Protein AF-A0A1E3QK43-F1 (afdb_monomer)

Nearest PDB structures (foldseek):
  8jip-assembly1_A  TM=1.809E-01  e=9.614E+00  Homo sapiens

Sequence (197 aa):
MDASCCLEDPQFKLDLIDSLLDDLFLKHEPHKRGMPVLNQDNATVLAMLFPLTFIKCIRLLELRAIHLSLPEQGPAEAMERLKFATVLVKEDGLKIPKKRKKMQAASDSFVHLPSWYCSCATYLLQFLESTQIPQEGTNGGYGTACAQTMCFVDPVPCCEHLLAVYLVLKHRGLFDNSVRVEFLDTDAWIRLNSDVF

Mean predicted aligned error: 11.31 Å

Solvent-accessible surface area (backbone atoms only — not comparable to full-atom values): 11887 Å² total; per-residue (Å²): 133,78,78,74,71,67,76,73,43,66,65,56,55,50,55,50,52,50,51,38,61,69,56,25,51,58,90,84,66,85,75,79,86,59,71,70,56,65,29,64,68,41,49,50,52,45,37,68,77,34,47,70,35,41,56,50,15,54,50,40,56,67,55,41,21,43,34,40,42,38,65,64,78,63,66,93,47,71,74,63,41,56,67,70,31,50,29,42,37,39,66,81,64,65,82,68,61,79,90,54,61,90,78,55,76,78,74,65,28,45,30,32,66,68,75,66,41,48,70,38,69,66,23,49,51,42,44,53,59,55,70,69,54,82,84,79,88,68,97,62,86,76,92,68,69,52,100,85,57,94,80,77,63,90,81,59,56,70,31,30,64,58,53,38,54,49,50,42,65,76,43,37,90,67,34,67,91,43,46,50,76,44,73,27,53,73,67,57,44,50,52,63,52,58,77,73,109

Secondary structure (DSSP, 8-state):
--GGGTTS-HHHHHHHHHHHHHTSB-TTS--SSSPPPB-HHHHHHHHHHSHHHHHHHHHHHHTT-EEEEEESSS-SSHHHHHTT-EEEE--TT----GGGTTS----PEEEEGGGTEE-SHHHHHHHHHHHTS---S--S-TT---TT-----SSPP--HHHHHHHHHHHTHHHHTTTSEEEEE-HHHHHHHHHTT-

Organism: NCBI:txid984486

Foldseek 3Di:
DDPVVVVPPLVVVVVVLVVLLLQQFDPPDDDPPFQGDGPPVSLVVVCVVQPPQSVLLSVLLRLLQKEWEFAPDDDPDPLVRLLVIWIWRHPPSPPDPPVCVVPDPPPTWTANQLQRDIPDPQLVVVVVVVVPPPPPDDPDDPRDRPPPDPRDDPPHRHHSNSVNVVSCSSVVVSCVPSYHYHHDYPVRVVVVVVVVD

Structure (mmCIF, N/CA/C/O backbone):
data_AF-A0A1E3QK43-F1
#
_entry.id   AF-A0A1E3QK43-F1
#
loop_
_atom_site.group_PDB
_atom_site.id
_atom_site.type_symbol
_atom_site.label_atom_id
_atom_site.label_alt_id
_atom_site.label_comp_id
_atom_site.label_asym_id
_atom_site.label_entity_id
_atom_site.label_seq_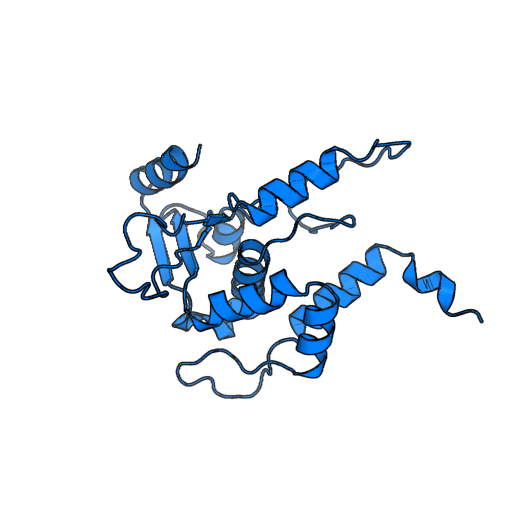id
_atom_site.pdbx_PDB_ins_code
_atom_site.Cartn_x
_atom_site.Cartn_y
_atom_site.Cartn_z
_atom_site.occupancy
_atom_site.B_iso_or_equiv
_atom_site.auth_seq_id
_atom_site.auth_comp_id
_atom_site.auth_asym_id
_atom_site.auth_atom_id
_atom_site.pdbx_PDB_model_num
ATOM 1 N N . MET A 1 1 ? 5.890 -2.367 -38.742 1.00 43.06 1 MET A N 1
ATOM 2 C CA . MET A 1 1 ? 5.471 -1.499 -37.627 1.00 43.06 1 MET A CA 1
ATOM 3 C C . MET A 1 1 ? 6.211 -2.011 -36.415 1.00 43.06 1 MET A C 1
ATOM 5 O O . MET A 1 1 ? 5.882 -3.089 -35.938 1.00 43.06 1 MET A O 1
ATOM 9 N N . ASP A 1 2 ? 7.285 -1.322 -36.039 1.00 41.62 2 ASP A N 1
ATOM 10 C CA . ASP A 1 2 ? 8.129 -1.709 -34.911 1.00 41.62 2 ASP A CA 1
ATOM 11 C C . ASP A 1 2 ? 7.371 -1.462 -33.609 1.00 41.62 2 ASP A C 1
ATOM 13 O O . ASP A 1 2 ? 7.092 -0.324 -33.237 1.00 41.62 2 ASP A O 1
ATOM 17 N N . ALA A 1 3 ? 7.022 -2.545 -32.917 1.00 47.03 3 ALA A N 1
ATOM 18 C CA . ALA A 1 3 ? 6.337 -2.508 -31.627 1.00 47.03 3 ALA A CA 1
ATOM 19 C C . ALA A 1 3 ? 7.227 -1.983 -30.479 1.00 47.03 3 ALA A C 1
ATOM 21 O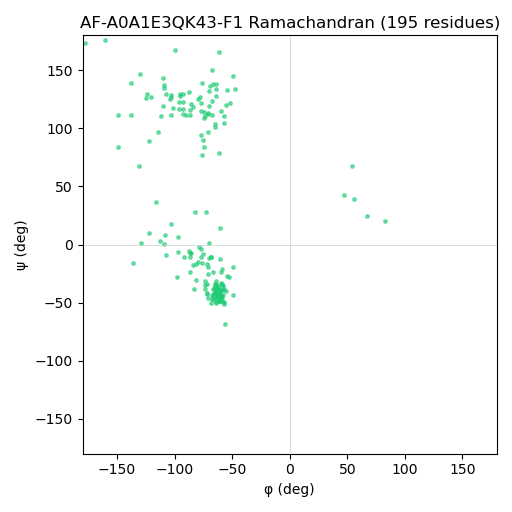 O . ALA A 1 3 ? 6.780 -1.930 -29.337 1.00 47.03 3 ALA A O 1
ATOM 22 N N . SER A 1 4 ? 8.481 -1.597 -30.752 1.00 46.81 4 SER A N 1
ATOM 23 C CA . SER A 1 4 ? 9.429 -1.172 -29.715 1.00 46.81 4 SER A CA 1
ATOM 24 C C . SER A 1 4 ? 9.228 0.268 -29.238 1.00 46.81 4 SER A C 1
ATOM 26 O O . SER A 1 4 ? 9.745 0.615 -28.186 1.00 46.81 4 SER A O 1
ATOM 28 N N . CYS A 1 5 ? 8.476 1.104 -29.965 1.00 42.88 5 CYS A N 1
ATOM 29 C CA . CYS A 1 5 ? 8.318 2.523 -29.620 1.00 42.88 5 CYS A CA 1
ATOM 30 C C . CYS A 1 5 ? 7.226 2.783 -28.559 1.00 42.88 5 CYS A C 1
ATOM 32 O O . CYS A 1 5 ? 7.224 3.830 -27.924 1.00 42.88 5 CYS A O 1
ATOM 34 N N . CYS A 1 6 ? 6.316 1.831 -28.318 1.00 44.84 6 CYS A N 1
ATOM 35 C CA . CYS A 1 6 ? 5.207 2.011 -27.369 1.00 44.84 6 CYS A CA 1
ATOM 36 C C . CYS A 1 6 ? 5.561 1.668 -25.910 1.00 44.84 6 CYS A C 1
ATOM 38 O O . CYS A 1 6 ? 4.779 1.967 -25.016 1.00 44.84 6 CYS A O 1
ATOM 40 N N . LEU A 1 7 ? 6.716 1.042 -25.652 1.00 46.38 7 LEU A N 1
ATOM 41 C CA . LEU A 1 7 ? 7.140 0.645 -24.298 1.00 46.38 7 LEU A CA 1
ATOM 42 C C . LEU A 1 7 ? 7.910 1.744 -23.546 1.00 46.38 7 LEU A C 1
ATOM 44 O O . LEU A 1 7 ? 8.232 1.567 -22.370 1.00 46.38 7 LEU A O 1
ATOM 48 N N . GLU A 1 8 ? 8.213 2.862 -24.207 1.00 54.25 8 GLU A N 1
ATOM 49 C CA . GLU A 1 8 ? 8.919 3.998 -23.602 1.00 54.25 8 GLU A CA 1
ATOM 50 C C . GLU A 1 8 ? 7.975 5.052 -23.016 1.00 54.25 8 GLU A C 1
ATOM 52 O O . GLU A 1 8 ? 8.445 5.918 -22.285 1.00 54.25 8 GLU A O 1
ATOM 57 N N . ASP A 1 9 ? 6.665 4.967 -23.281 1.00 62.81 9 ASP A N 1
ATOM 58 C CA . ASP A 1 9 ? 5.682 5.867 -22.677 1.00 62.81 9 ASP A CA 1
ATOM 59 C C . ASP A 1 9 ? 5.518 5.531 -21.180 1.00 62.81 9 ASP A C 1
ATOM 61 O O . ASP A 1 9 ? 5.022 4.446 -20.840 1.00 62.81 9 ASP A O 1
ATOM 65 N N . PRO A 1 10 ? 5.921 6.430 -20.261 1.00 61.72 10 PRO A N 1
ATOM 66 C CA . PRO A 1 10 ? 5.759 6.209 -18.832 1.00 61.72 10 PRO A CA 1
ATOM 67 C C . PRO A 1 10 ? 4.295 5.995 -18.452 1.00 61.72 10 PRO A C 1
ATOM 69 O O . PRO A 1 10 ? 4.025 5.171 -17.585 1.00 61.72 10 PRO A O 1
ATOM 72 N N . GLN A 1 11 ? 3.351 6.661 -19.126 1.00 64.88 11 GLN A N 1
ATOM 73 C CA . GLN A 1 11 ? 1.924 6.541 -18.831 1.00 64.88 11 GLN A CA 1
ATOM 74 C C . GLN A 1 11 ? 1.404 5.133 -19.135 1.00 64.88 11 GLN A C 1
ATOM 76 O O . GLN A 1 11 ? 0.710 4.542 -18.313 1.00 64.88 11 GLN A O 1
ATOM 81 N N . PHE A 1 12 ? 1.821 4.549 -20.262 1.00 67.44 12 PHE A N 1
ATOM 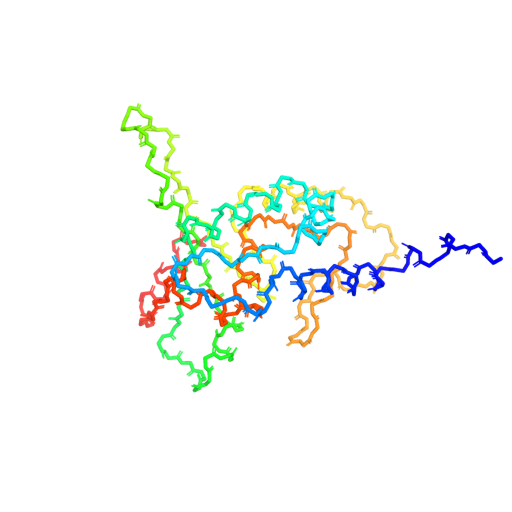82 C CA . PHE A 1 12 ? 1.448 3.183 -20.635 1.00 67.44 12 PHE A CA 1
ATOM 83 C C . PHE A 1 12 ? 1.895 2.153 -19.587 1.00 67.44 12 PHE A C 1
ATOM 85 O O . PHE A 1 12 ? 1.160 1.216 -19.272 1.00 67.44 12 PHE A O 1
ATOM 92 N N . LYS A 1 13 ? 3.091 2.332 -19.009 1.00 67.00 13 LYS A N 1
ATOM 93 C CA . LYS A 1 13 ? 3.582 1.460 -17.931 1.00 67.00 13 LYS A CA 1
ATOM 94 C C . LYS A 1 13 ? 2.713 1.557 -16.676 1.00 67.00 13 LYS A C 1
ATOM 96 O O . LYS A 1 13 ? 2.469 0.532 -16.042 1.00 67.00 13 LYS A O 1
ATOM 101 N N . LEU A 1 14 ? 2.246 2.756 -16.324 1.00 68.12 14 LEU A N 1
ATOM 102 C CA . LEU A 1 14 ? 1.364 2.953 -15.169 1.00 68.12 14 LEU A CA 1
ATOM 103 C C . LEU A 1 14 ? 0.010 2.306 -15.381 1.00 68.12 14 LEU A C 1
ATOM 105 O O . LEU A 1 14 ? -0.438 1.562 -14.515 1.00 68.12 14 LEU A O 1
ATOM 109 N N . ASP A 1 15 ? -0.590 2.529 -16.545 1.00 74.50 15 ASP A N 1
ATOM 110 C CA . ASP A 1 15 ? -1.896 1.969 -16.882 1.00 74.50 15 ASP A CA 1
ATOM 111 C C . ASP A 1 15 ? -1.840 0.430 -16.903 1.00 74.50 15 ASP A C 1
ATOM 113 O O . ASP A 1 15 ? -2.757 -0.243 -16.428 1.00 74.50 15 ASP A O 1
ATOM 117 N N . LEU A 1 16 ? -0.725 -0.143 -17.378 1.00 80.06 16 LEU A N 1
ATOM 118 C CA . LEU A 1 16 ? -0.486 -1.584 -17.329 1.00 80.06 16 LEU A CA 1
ATOM 119 C C . LEU A 1 16 ? -0.399 -2.101 -15.887 1.00 80.06 16 LEU A C 1
ATOM 121 O O . LEU A 1 16 ? -1.050 -3.091 -15.556 1.00 80.06 16 LEU A O 1
ATOM 125 N N . ILE A 1 17 ? 0.397 -1.459 -15.026 1.00 82.62 17 ILE A N 1
ATOM 126 C CA . ILE A 1 17 ? 0.528 -1.865 -13.618 1.00 82.62 17 ILE A CA 1
ATOM 127 C C . ILE A 1 17 ? -0.817 -1.741 -12.901 1.00 82.62 17 ILE A C 1
ATOM 129 O O . ILE A 1 17 ? -1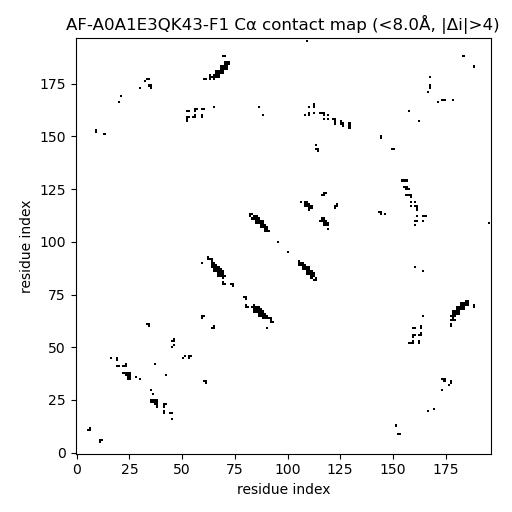.207 -2.653 -12.173 1.00 82.62 17 ILE A O 1
ATOM 133 N N . ASP A 1 18 ? -1.539 -0.647 -13.124 1.00 81.25 18 ASP A N 1
ATOM 134 C CA . ASP A 1 18 ? -2.826 -0.395 -12.487 1.00 81.25 18 ASP A CA 1
ATOM 135 C C . ASP A 1 18 ? -3.858 -1.459 -12.882 1.00 81.25 18 ASP A C 1
ATOM 137 O O . ASP A 1 18 ? -4.494 -2.045 -12.001 1.00 81.25 18 ASP A O 1
ATOM 141 N N . SER A 1 19 ? -3.915 -1.806 -14.176 1.00 85.69 19 SER A N 1
ATOM 142 C CA . SER A 1 19 ? -4.756 -2.884 -14.71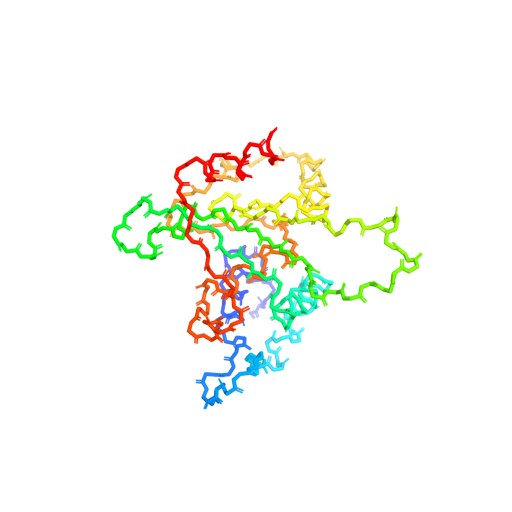1 1.00 85.69 19 SER A CA 1
ATOM 143 C C . SER A 1 19 ? -4.391 -4.259 -14.140 1.00 85.69 19 SER A C 1
ATOM 145 O O . SER A 1 19 ? -5.280 -5.015 -13.743 1.00 85.69 19 SER A O 1
ATOM 147 N N . LEU A 1 20 ? -3.098 -4.583 -14.032 1.00 87.50 20 LEU A N 1
ATOM 148 C CA . LEU A 1 20 ? -2.643 -5.830 -13.403 1.00 87.50 20 LEU A CA 1
ATOM 149 C C . LEU A 1 20 ? -3.065 -5.910 -11.931 1.00 87.50 20 LEU A C 1
ATOM 151 O O . LEU A 1 20 ? -3.444 -6.980 -11.455 1.00 87.50 20 LEU A O 1
ATOM 155 N N . LEU A 1 21 ? -3.004 -4.787 -11.208 1.00 87.62 21 LEU A N 1
ATOM 156 C CA . LEU A 1 21 ? -3.435 -4.700 -9.813 1.00 87.62 21 LEU A CA 1
ATOM 157 C C . LEU A 1 21 ? -4.964 -4.771 -9.682 1.00 87.62 21 LEU A C 1
ATOM 159 O O . LEU A 1 21 ? -5.444 -5.343 -8.705 1.00 87.62 21 LEU A O 1
ATOM 163 N N . ASP A 1 22 ? -5.733 -4.232 -10.633 1.00 87.00 22 ASP A N 1
ATOM 164 C CA . ASP A 1 22 ? -7.205 -4.294 -10.655 1.00 87.00 22 ASP A CA 1
ATOM 165 C C . ASP A 1 22 ? -7.749 -5.714 -10.820 1.00 87.00 22 ASP A C 1
ATOM 167 O O . ASP A 1 22 ? -8.740 -6.090 -10.186 1.00 87.00 22 ASP A O 1
ATOM 171 N N . ASP A 1 23 ? -7.078 -6.520 -11.637 1.00 90.75 23 ASP A N 1
ATOM 172 C CA . ASP A 1 23 ? -7.463 -7.904 -11.905 1.00 90.75 23 ASP A CA 1
ATOM 173 C C . ASP A 1 23 ? -6.592 -8.917 -11.147 1.00 90.75 23 ASP A C 1
ATOM 175 O O . ASP A 1 23 ? -6.553 -10.105 -11.484 1.00 90.75 23 ASP A O 1
ATOM 179 N N . LEU A 1 24 ? -5.885 -8.468 -10.104 1.00 90.50 24 LEU A N 1
ATOM 180 C CA . LEU A 1 24 ? -5.038 -9.330 -9.282 1.00 90.50 24 LEU A CA 1
ATOM 181 C C . LEU A 1 24 ? -5.848 -10.380 -8.514 1.00 90.50 24 LEU A C 1
ATOM 183 O O . LEU A 1 24 ? -5.367 -11.491 -8.316 1.00 90.50 24 LEU A O 1
ATOM 187 N N . PHE A 1 25 ? -7.059 -10.051 -8.070 1.00 90.31 25 PHE A N 1
ATOM 188 C CA . PHE A 1 25 ? -7.883 -10.947 -7.261 1.00 90.31 25 PHE A CA 1
ATOM 189 C C . PHE A 1 25 ? -9.088 -11.463 -8.048 1.00 90.31 25 PHE A C 1
ATOM 191 O O . PHE A 1 25 ? -9.777 -10.707 -8.737 1.00 90.31 25 PHE A O 1
ATOM 198 N N . LEU A 1 26 ? -9.382 -12.758 -7.920 1.00 84.88 26 LEU A N 1
ATOM 199 C CA . LEU A 1 26 ? -10.517 -13.381 -8.599 1.00 84.88 26 LEU A CA 1
ATOM 200 C C . LEU A 1 26 ? -11.844 -12.982 -7.924 1.00 84.88 26 LEU A C 1
ATOM 202 O O . LEU A 1 26 ? -12.129 -13.366 -6.794 1.00 84.88 26 LEU A O 1
ATOM 206 N N . LYS A 1 27 ? -12.689 -12.233 -8.646 1.00 72.06 27 LYS A N 1
ATOM 207 C CA . LYS A 1 27 ? -13.908 -11.566 -8.132 1.00 72.06 27 LYS A CA 1
ATOM 208 C C . LYS A 1 27 ? -15.076 -12.501 -7.749 1.00 72.06 27 LYS A C 1
ATOM 210 O O . LYS A 1 27 ? -16.045 -12.038 -7.153 1.00 72.06 27 LYS A O 1
ATOM 215 N N . HIS A 1 28 ? -15.034 -13.791 -8.097 1.00 59.91 28 HIS A N 1
ATOM 216 C CA . HIS A 1 28 ? -16.203 -14.689 -8.030 1.00 59.91 28 HIS A CA 1
ATOM 217 C C . HIS A 1 28 ? -16.164 -15.763 -6.940 1.00 59.91 28 HIS A C 1
ATOM 219 O O . HIS A 1 28 ? -17.116 -16.536 -6.822 1.00 59.91 28 HIS A O 1
ATOM 225 N N . GLU A 1 29 ? -15.116 -15.823 -6.122 1.00 58.41 29 GLU A N 1
ATOM 226 C CA . GLU A 1 29 ? -15.043 -16.841 -5.078 1.00 58.41 29 GLU A CA 1
ATOM 227 C C . GLU A 1 29 ? -15.541 -16.296 -3.732 1.00 58.41 29 GLU A C 1
ATOM 229 O O . GLU A 1 29 ? -15.015 -15.302 -3.233 1.00 58.41 29 GLU A O 1
ATOM 234 N N . PRO A 1 30 ? -16.562 -16.912 -3.102 1.00 53.78 30 PRO A N 1
ATOM 235 C CA . PRO A 1 30 ? -17.042 -16.465 -1.803 1.00 53.78 30 PRO A CA 1
ATOM 236 C C . PRO A 1 30 ? -15.943 -16.654 -0.751 1.00 53.78 30 PRO A C 1
ATOM 238 O O . PRO A 1 30 ? -15.700 -17.764 -0.269 1.00 53.78 30 PRO A O 1
ATOM 241 N N . HIS A 1 31 ? -15.289 -15.558 -0.363 1.00 59.06 31 HIS A N 1
ATOM 242 C CA . HIS A 1 31 ? -14.189 -15.574 0.597 1.00 59.06 31 HIS A CA 1
ATOM 243 C C . HIS A 1 31 ? -14.698 -15.791 2.026 1.00 59.06 31 HIS A C 1
ATOM 245 O O . HIS A 1 31 ? 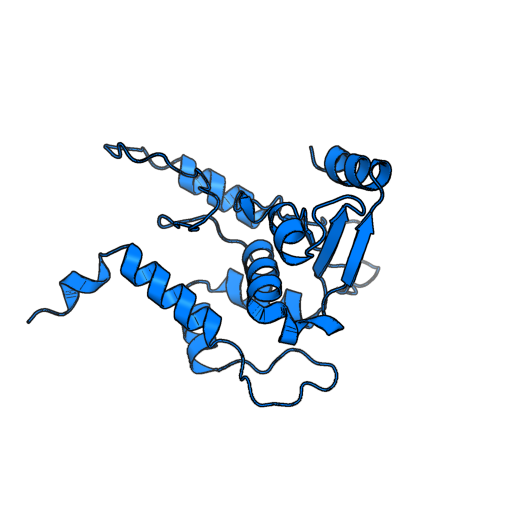-14.886 -14.872 2.827 1.00 59.06 31 HIS A O 1
ATOM 251 N N . LYS A 1 32 ? -14.904 -17.059 2.386 1.00 55.31 32 LYS A N 1
ATOM 252 C CA . LYS A 1 32 ? -15.120 -17.468 3.775 1.00 55.31 32 LYS A CA 1
ATOM 253 C C . LYS A 1 32 ? -13.780 -17.426 4.519 1.00 55.31 32 LYS A C 1
ATOM 255 O O . LYS A 1 32 ? -13.072 -18.420 4.579 1.00 55.31 32 LYS A O 1
ATOM 260 N N . ARG A 1 33 ? -13.462 -16.268 5.115 1.00 59.28 33 ARG A N 1
ATOM 261 C CA . ARG A 1 33 ? -12.343 -16.057 6.062 1.00 59.28 33 ARG A CA 1
ATOM 262 C C . ARG A 1 33 ? -10.972 -16.501 5.515 1.00 59.28 33 ARG A C 1
ATOM 264 O O . ARG A 1 33 ? -10.360 -17.412 6.059 1.00 59.28 33 ARG A O 1
ATOM 271 N N . GLY A 1 34 ? -10.448 -15.818 4.503 1.00 71.50 34 GLY A N 1
ATOM 272 C CA . GLY A 1 34 ? -9.126 -16.119 3.944 1.00 71.50 34 GLY A CA 1
ATOM 273 C C . GLY A 1 34 ? -8.542 -14.955 3.151 1.00 71.50 34 GLY A C 1
ATOM 274 O O . GLY A 1 34 ? -9.194 -13.924 3.003 1.00 71.50 34 GLY A O 1
ATOM 275 N N . MET A 1 35 ? -7.306 -15.123 2.686 1.00 81.50 35 MET A N 1
ATOM 276 C CA . MET A 1 35 ? -6.703 -14.239 1.689 1.00 81.50 35 MET A CA 1
ATOM 277 C C . MET A 1 35 ? -7.415 -14.455 0.335 1.00 81.50 35 MET A C 1
ATOM 279 O O . MET A 1 35 ? -7.727 -15.608 0.017 1.00 81.50 35 MET A O 1
ATOM 283 N N . PRO A 1 36 ? -7.748 -13.388 -0.418 1.00 84.06 36 PRO A N 1
ATOM 284 C CA . PRO A 1 36 ? -8.435 -13.523 -1.701 1.00 84.06 36 PRO A CA 1
ATOM 285 C C . PRO A 1 36 ? -7.566 -14.257 -2.724 1.00 84.06 36 PRO A C 1
ATOM 287 O O . PRO A 1 36 ? -6.373 -13.987 -2.824 1.00 84.06 36 PRO A O 1
ATOM 290 N N . VAL A 1 37 ? -8.151 -15.165 -3.506 1.00 88.75 37 VAL A N 1
ATOM 291 C CA . VAL A 1 37 ? -7.386 -15.962 -4.475 1.00 88.75 37 VAL A CA 1
ATOM 292 C C . VAL A 1 37 ? -6.784 -15.059 -5.549 1.00 88.75 37 VAL A C 1
ATOM 294 O O . VAL A 1 37 ? -7.486 -14.259 -6.174 1.00 88.75 37 VAL A O 1
ATOM 297 N N . LEU A 1 38 ? -5.475 -15.202 -5.752 1.00 90.94 38 LEU A N 1
ATOM 298 C CA . LEU A 1 38 ? -4.729 -14.459 -6.759 1.00 90.94 38 LEU A CA 1
ATOM 299 C C . LEU A 1 38 ? -4.993 -15.019 -8.158 1.00 90.94 38 LEU A C 1
ATOM 301 O O . LEU A 1 38 ? -4.978 -16.230 -8.376 1.00 90.94 38 LEU A O 1
ATOM 305 N N . ASN A 1 39 ? -5.142 -14.124 -9.127 1.00 94.19 39 ASN A N 1
ATOM 306 C CA . ASN A 1 39 ? -4.931 -14.431 -10.529 1.00 94.19 39 ASN A CA 1
ATOM 307 C C . ASN A 1 39 ? -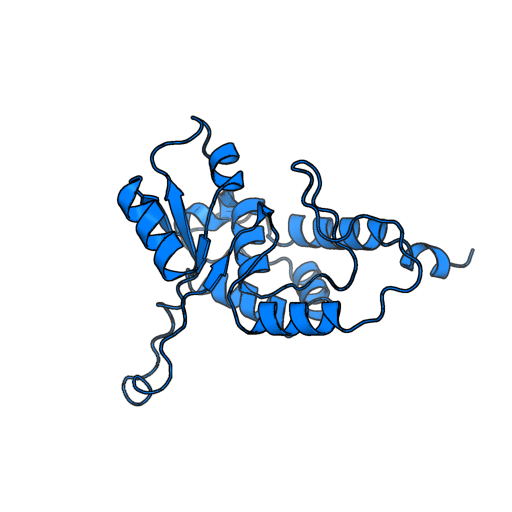3.436 -14.719 -10.735 1.00 94.19 39 ASN A C 1
ATOM 309 O O . ASN A 1 39 ? -2.599 -13.824 -10.605 1.00 94.19 39 ASN A O 1
ATOM 313 N N . GLN A 1 40 ? -3.105 -15.977 -11.030 1.00 93.56 40 GLN A N 1
ATOM 314 C CA . GLN A 1 40 ? -1.722 -16.442 -11.111 1.00 93.56 40 GLN A CA 1
ATOM 315 C C . GLN A 1 40 ? -0.915 -15.731 -12.205 1.00 93.56 40 GLN A C 1
ATOM 317 O O . GLN A 1 40 ? 0.268 -15.460 -11.992 1.00 93.56 40 GLN A O 1
ATOM 322 N N . ASP A 1 41 ? -1.532 -15.404 -13.340 1.00 94.31 41 ASP A N 1
ATOM 323 C CA . ASP A 1 41 ? -0.845 -14.737 -14.449 1.00 94.31 41 ASP A CA 1
ATOM 324 C C . ASP A 1 41 ? -0.467 -13.309 -14.044 1.00 94.31 41 ASP A C 1
ATOM 326 O O . ASP A 1 41 ? 0.707 -12.933 -14.094 1.00 94.31 41 ASP A O 1
ATOM 330 N N . ASN A 1 42 ? -1.429 -12.553 -13.507 1.00 92.88 42 ASN A N 1
ATOM 331 C CA . ASN A 1 42 ? -1.192 -11.186 -13.034 1.00 92.88 42 ASN A CA 1
ATOM 332 C C . ASN A 1 42 ? -0.199 -11.156 -11.865 1.00 92.88 42 ASN A C 1
ATOM 334 O O . ASN A 1 42 ? 0.716 -10.333 -11.846 1.00 92.88 42 ASN A O 1
ATOM 338 N N . ALA A 1 43 ? -0.319 -12.092 -10.919 1.00 92.44 43 ALA A N 1
ATOM 339 C CA . ALA A 1 43 ? 0.609 -12.218 -9.799 1.00 92.44 43 ALA A CA 1
ATOM 340 C C . ALA A 1 43 ? 2.036 -12.551 -10.261 1.00 92.44 43 ALA A C 1
ATOM 342 O O . ALA A 1 43 ? 3.000 -12.033 -9.701 1.00 92.44 43 ALA A O 1
ATOM 343 N N . THR A 1 44 ? 2.185 -13.379 -11.299 1.00 92.50 44 THR A N 1
ATOM 344 C CA . THR A 1 44 ? 3.497 -13.714 -11.870 1.00 92.50 44 THR A CA 1
ATOM 345 C C . THR A 1 44 ? 4.127 -12.488 -12.527 1.00 92.50 44 THR A C 1
ATOM 347 O O . THR A 1 44 ? 5.301 -12.213 -12.289 1.00 92.50 44 THR A O 1
ATOM 350 N N . VAL A 1 45 ? 3.358 -11.707 -13.295 1.00 90.56 45 VAL A N 1
ATOM 351 C CA . VAL A 1 45 ? 3.857 -10.464 -13.907 1.00 90.56 45 VAL A CA 1
ATOM 352 C C . VAL A 1 45 ? 4.255 -9.447 -12.839 1.00 90.56 45 VAL A C 1
ATOM 354 O O . VAL A 1 45 ? 5.358 -8.905 -12.890 1.00 90.56 45 VAL A O 1
ATOM 357 N N . LEU A 1 46 ? 3.427 -9.246 -11.815 1.00 87.19 46 LEU A N 1
ATOM 358 C CA . LEU A 1 46 ? 3.748 -8.342 -10.708 1.00 87.19 46 LEU A CA 1
ATOM 359 C C . LEU A 1 46 ? 4.966 -8.808 -9.897 1.00 87.19 46 LEU A C 1
ATOM 361 O O . LEU A 1 46 ? 5.760 -7.974 -9.472 1.00 87.19 46 LEU A O 1
ATOM 365 N N . ALA A 1 47 ? 5.178 -10.117 -9.740 1.00 90.19 47 ALA A N 1
ATOM 366 C CA . ALA A 1 47 ? 6.391 -10.669 -9.134 1.00 90.19 47 ALA A CA 1
ATOM 367 C C . ALA A 1 47 ? 7.640 -10.518 -10.023 1.00 90.19 47 ALA A C 1
ATOM 369 O O . ALA A 1 47 ? 8.756 -10.602 -9.523 1.00 90.19 47 ALA A O 1
ATOM 370 N N . MET A 1 48 ? 7.496 -10.298 -11.330 1.00 85.56 48 MET A N 1
ATOM 371 C CA . MET A 1 48 ? 8.629 -9.942 -12.193 1.00 85.56 48 MET A CA 1
ATOM 372 C C . MET A 1 48 ? 8.934 -8.442 -12.123 1.00 85.56 48 MET A C 1
ATOM 374 O O . MET A 1 48 ? 10.103 -8.065 -12.093 1.00 85.56 48 MET A O 1
ATOM 378 N N . LEU A 1 49 ? 7.900 -7.598 -12.052 1.00 83.06 49 LEU A N 1
ATOM 379 C CA . LEU A 1 49 ? 8.038 -6.140 -11.960 1.00 83.06 49 LEU A CA 1
ATOM 380 C C . LEU A 1 49 ? 8.522 -5.678 -10.576 1.00 83.06 49 LEU A C 1
ATOM 382 O O . LEU A 1 49 ? 9.348 -4.777 -10.473 1.00 83.06 49 LEU A O 1
ATOM 386 N N . PHE A 1 50 ? 8.047 -6.326 -9.511 1.00 85.06 50 PHE A N 1
ATOM 387 C CA . PHE A 1 50 ? 8.329 -5.971 -8.119 1.00 85.06 50 PHE A CA 1
ATOM 388 C C . PHE A 1 50 ? 8.757 -7.206 -7.310 1.00 85.06 50 PHE A C 1
ATOM 390 O O . PHE A 1 50 ? 8.032 -7.618 -6.409 1.00 85.06 50 PHE A O 1
ATOM 397 N N . PRO A 1 51 ? 9.922 -7.826 -7.560 1.00 84.25 51 PRO A N 1
ATOM 398 C CA . PRO A 1 51 ? 10.173 -9.201 -7.121 1.00 84.25 51 PRO A CA 1
ATOM 399 C C . PRO A 1 51 ? 10.018 -9.456 -5.623 1.00 84.25 51 PRO A C 1
ATOM 401 O O . PRO A 1 51 ? 9.084 -10.126 -5.177 1.00 84.25 51 PRO A O 1
ATOM 404 N N . LEU A 1 52 ? 10.918 -8.902 -4.814 1.00 87.62 52 LEU A N 1
ATOM 405 C CA . LEU A 1 52 ? 10.864 -9.094 -3.367 1.00 87.62 52 LEU A CA 1
ATOM 406 C C . LEU A 1 52 ? 9.723 -8.288 -2.736 1.00 87.62 52 LEU A C 1
ATOM 408 O O . LEU A 1 52 ? 9.100 -8.761 -1.786 1.00 87.62 52 LEU A O 1
ATOM 412 N N . THR A 1 53 ? 9.435 -7.103 -3.275 1.00 90.06 53 THR A N 1
ATOM 413 C CA . THR A 1 53 ? 8.383 -6.200 -2.795 1.00 90.06 53 THR A CA 1
ATOM 414 C C . THR A 1 53 ? 7.001 -6.848 -2.874 1.00 90.06 53 THR A C 1
ATOM 416 O O . THR A 1 53 ? 6.273 -6.859 -1.883 1.00 90.06 53 THR A O 1
ATOM 419 N N . PHE A 1 54 ? 6.650 -7.452 -4.011 1.00 90.50 54 PHE A N 1
ATOM 420 C CA . PHE A 1 54 ? 5.350 -8.082 -4.232 1.00 90.50 54 PHE A CA 1
ATOM 421 C C . PHE A 1 54 ? 5.161 -9.322 -3.358 1.00 90.50 54 PHE A C 1
ATOM 423 O O . PHE A 1 54 ? 4.155 -9.439 -2.664 1.00 90.50 54 PHE A O 1
ATOM 430 N N . ILE A 1 55 ? 6.151 -10.218 -3.299 1.00 90.56 55 ILE A N 1
ATOM 431 C CA . ILE A 1 55 ? 6.055 -11.437 -2.478 1.00 90.56 55 ILE A CA 1
ATOM 432 C C . ILE A 1 55 ? 5.856 -11.084 -0.998 1.00 90.56 55 ILE A C 1
ATOM 434 O O . ILE A 1 55 ? 5.017 -11.670 -0.309 1.00 90.56 55 ILE A O 1
ATOM 438 N N . LYS A 1 56 ? 6.612 -10.104 -0.494 1.00 90.44 56 LYS A N 1
ATOM 439 C CA . LYS A 1 56 ? 6.459 -9.627 0.883 1.00 90.44 56 LYS A CA 1
ATOM 440 C C . LYS A 1 56 ? 5.120 -8.925 1.110 1.00 90.44 56 LYS A C 1
ATOM 442 O O . LYS A 1 56 ? 4.519 -9.130 2.159 1.00 90.44 56 LYS A O 1
ATOM 447 N N . CYS A 1 57 ? 4.643 -8.148 0.140 1.00 91.12 57 CYS A N 1
ATOM 448 C CA . CYS A 1 57 ? 3.329 -7.512 0.180 1.00 91.12 57 CYS A CA 1
ATOM 449 C C . CYS A 1 57 ? 2.217 -8.557 0.360 1.00 91.12 57 CYS A C 1
ATOM 451 O O . CYS A 1 57 ? 1.433 -8.463 1.303 1.00 91.12 57 CYS A O 1
ATOM 453 N N . ILE A 1 58 ? 2.207 -9.607 -0.467 1.00 91.38 58 ILE A N 1
ATOM 454 C CA . ILE A 1 58 ? 1.240 -10.705 -0.351 1.00 91.38 58 ILE A CA 1
ATOM 455 C C . ILE A 1 58 ? 1.311 -11.358 1.033 1.00 91.38 58 ILE A C 1
ATOM 457 O O . ILE A 1 58 ? 0.285 -11.561 1.682 1.00 91.38 58 ILE A O 1
ATOM 461 N N . ARG A 1 59 ? 2.521 -11.595 1.546 1.00 87.94 59 ARG A N 1
ATOM 462 C CA . ARG A 1 59 ? 2.712 -12.144 2.891 1.00 87.94 59 ARG A CA 1
ATOM 463 C C . ARG A 1 59 ? 2.150 -11.238 3.995 1.00 87.94 59 ARG A C 1
ATOM 465 O O . ARG A 1 59 ? 1.589 -11.751 4.961 1.00 87.94 59 ARG A O 1
ATOM 472 N N . LEU A 1 60 ? 2.280 -9.913 3.882 1.00 86.50 60 LEU A N 1
ATOM 473 C CA . LEU A 1 60 ? 1.679 -8.970 4.837 1.00 86.50 60 LEU A CA 1
ATOM 474 C C . LEU A 1 60 ? 0.146 -9.075 4.844 1.00 86.50 60 LEU A C 1
ATOM 476 O O . LEU A 1 60 ? -0.465 -9.066 5.917 1.00 86.50 60 LEU A O 1
ATOM 480 N N . LEU A 1 61 ? -0.462 -9.225 3.662 1.00 87.12 61 LEU A N 1
ATOM 481 C CA . LEU A 1 61 ? -1.909 -9.403 3.503 1.00 87.12 61 LEU A CA 1
ATOM 482 C C . LEU A 1 61 ? -2.389 -10.731 4.107 1.00 87.12 61 LEU A C 1
ATOM 484 O O . LEU A 1 61 ? -3.376 -10.755 4.843 1.00 87.12 61 LEU A O 1
ATOM 488 N N . GLU A 1 62 ? -1.669 -11.828 3.860 1.00 85.44 62 GLU A N 1
ATOM 489 C CA . GLU A 1 62 ? -1.972 -13.150 4.426 1.00 85.44 62 GLU A CA 1
ATOM 490 C C . GLU A 1 62 ? -1.899 -13.165 5.958 1.00 85.44 62 GLU A C 1
ATOM 492 O O . GLU A 1 62 ? -2.751 -13.758 6.624 1.00 85.44 62 GLU A O 1
ATOM 497 N N . LEU A 1 63 ? -0.893 -12.492 6.527 1.00 82.06 63 LEU A N 1
ATOM 498 C CA . LEU A 1 63 ? -0.676 -12.418 7.972 1.00 82.06 63 LEU A CA 1
ATOM 499 C C . LEU A 1 63 ? -1.651 -11.481 8.694 1.00 82.06 63 LEU A C 1
ATOM 501 O O . LEU A 1 63 ? -1.649 -11.470 9.926 1.00 82.06 63 LEU A O 1
ATOM 505 N N . ARG A 1 64 ? -2.476 -10.717 7.962 1.00 78.94 64 ARG A N 1
ATOM 506 C CA . ARG A 1 64 ? -3.383 -9.698 8.524 1.00 78.94 64 ARG A CA 1
ATOM 507 C C . ARG A 1 64 ? -2.638 -8.670 9.379 1.00 78.94 64 ARG A C 1
ATOM 509 O O . ARG A 1 64 ? -3.113 -8.247 10.427 1.00 78.94 64 ARG A O 1
ATOM 516 N N . ALA A 1 65 ? -1.447 -8.293 8.919 1.00 73.94 65 ALA A N 1
ATOM 517 C CA . ALA A 1 65 ? -0.528 -7.394 9.614 1.00 73.94 65 ALA A CA 1
ATOM 518 C C . ALA A 1 65 ? -0.911 -5.901 9.486 1.00 73.94 65 ALA A C 1
ATOM 520 O O . ALA A 1 65 ? -0.238 -5.022 10.017 1.00 73.94 65 ALA A O 1
ATOM 521 N N . ILE A 1 66 ? -1.976 -5.576 8.749 1.00 80.94 66 ILE A N 1
ATOM 522 C CA . ILE A 1 66 ? -2.317 -4.189 8.415 1.00 80.94 66 ILE A CA 1
ATOM 523 C C . ILE A 1 66 ? -3.349 -3.658 9.405 1.00 80.94 66 ILE A C 1
ATOM 525 O O . ILE A 1 66 ? -4.476 -4.158 9.480 1.00 80.94 66 ILE A O 1
ATOM 529 N N . HIS A 1 67 ? -2.946 -2.638 10.161 1.00 82.06 67 HIS A N 1
ATOM 530 C CA . HIS A 1 67 ? -3.801 -1.920 11.093 1.00 82.06 67 HIS A CA 1
ATOM 531 C C . HIS A 1 67 ? -4.023 -0.495 10.563 1.00 82.06 67 HIS A C 1
ATOM 533 O O . HIS A 1 67 ? -3.120 0.338 10.514 1.00 82.06 67 HIS A O 1
ATOM 539 N N . LEU A 1 68 ? -5.245 -0.205 10.128 1.00 77.75 68 LEU A N 1
ATOM 540 C CA . LEU A 1 68 ? -5.625 1.129 9.679 1.00 77.75 68 LEU A CA 1
ATOM 541 C C . LEU A 1 68 ? -6.062 1.944 10.892 1.00 77.75 68 LEU A C 1
ATOM 543 O O . LEU A 1 68 ? -7.118 1.675 11.461 1.00 77.75 68 LEU A O 1
ATOM 547 N N . SER A 1 69 ? -5.271 2.945 11.259 1.00 79.62 69 SER A N 1
ATOM 548 C CA . SER A 1 69 ? -5.659 3.942 12.251 1.00 79.62 69 SER A CA 1
ATOM 549 C C . SER A 1 69 ? -6.285 5.130 11.527 1.00 79.62 69 SER A C 1
ATOM 551 O O . SER A 1 69 ? -5.705 5.654 10.581 1.00 79.62 69 SER A O 1
ATOM 553 N N . LEU A 1 70 ? -7.464 5.577 11.948 1.00 75.62 70 LEU A N 1
ATOM 554 C CA . LEU A 1 70 ? -8.167 6.716 11.347 1.00 75.62 70 LEU A CA 1
ATOM 555 C C . LEU A 1 70 ? -8.602 7.700 12.436 1.00 75.62 70 LEU A C 1
ATOM 557 O O . LEU A 1 70 ? -8.973 7.252 13.517 1.00 75.62 70 LEU A O 1
ATOM 561 N N . PRO A 1 71 ? -8.628 9.017 12.183 1.00 73.81 71 PRO A N 1
ATOM 562 C CA . PRO A 1 71 ? -9.179 9.955 13.153 1.00 73.81 71 PRO A CA 1
ATOM 563 C C . PRO A 1 71 ? -10.700 9.746 13.307 1.00 73.81 71 PRO A C 1
ATOM 565 O O . PRO A 1 71 ? -11.425 9.548 12.323 1.00 73.81 71 PRO A O 1
ATOM 568 N N . GLU A 1 72 ? -11.202 9.800 14.544 1.00 74.94 72 GLU A N 1
ATOM 569 C CA . GLU A 1 72 ? -12.638 9.733 14.861 1.00 74.94 72 GLU A CA 1
ATOM 570 C C . GLU A 1 72 ? -13.403 10.904 14.230 1.00 74.94 72 GLU A C 1
ATOM 572 O O . GLU A 1 72 ? -14.480 10.721 13.647 1.00 74.94 72 GLU A O 1
ATOM 577 N N . GLN A 1 73 ? -12.814 12.102 14.306 1.00 65.69 73 GLN A N 1
ATOM 578 C CA . GLN A 1 73 ? -13.351 13.335 13.742 1.00 65.69 73 GLN A CA 1
ATOM 579 C C . GLN A 1 73 ? -12.786 13.553 12.332 1.00 65.69 73 GLN A C 1
ATOM 581 O O . GLN A 1 73 ? -11.585 13.709 12.140 1.00 65.69 73 GLN A O 1
ATOM 586 N N . GLY A 1 74 ? -13.661 13.545 11.327 1.00 58.59 74 GLY A N 1
ATOM 587 C CA . GLY A 1 74 ? -13.307 13.694 9.915 1.00 58.59 74 GLY A CA 1
ATOM 588 C C . GLY A 1 74 ? -14.555 13.696 9.026 1.00 58.59 74 GLY A C 1
ATOM 589 O O . GLY A 1 74 ? -15.654 13.457 9.543 1.00 58.59 74 GLY A O 1
ATOM 590 N N . PRO A 1 75 ? -14.421 13.950 7.711 1.00 53.53 75 PRO A N 1
ATOM 591 C CA . PRO A 1 75 ? -15.553 13.986 6.780 1.00 53.53 75 PRO A CA 1
ATOM 592 C C . PRO A 1 75 ? -16.451 12.750 6.927 1.00 53.53 75 PRO A C 1
ATOM 594 O O . PRO A 1 75 ? -15.974 11.668 7.266 1.00 53.53 75 PRO A O 1
ATOM 597 N N . ALA A 1 76 ? -17.764 12.906 6.744 1.00 53.34 76 ALA A N 1
ATOM 598 C CA . ALA A 1 76 ? -18.752 11.865 7.060 1.00 53.34 76 ALA A CA 1
ATOM 599 C C . ALA A 1 76 ? -18.540 10.559 6.269 1.00 53.34 76 ALA A C 1
ATOM 601 O O . ALA A 1 76 ? -18.925 9.484 6.728 1.00 53.34 76 ALA A O 1
ATOM 602 N N . GLU A 1 77 ? -17.882 10.635 5.112 1.00 57.66 77 GLU A N 1
ATOM 603 C CA . GLU A 1 77 ? -17.603 9.486 4.264 1.00 57.66 77 GLU A CA 1
ATOM 604 C C . GLU A 1 77 ? -16.234 8.872 4.580 1.00 57.66 77 GLU A C 1
ATOM 606 O O . GLU A 1 77 ? -15.186 9.507 4.460 1.00 57.66 77 GLU A O 1
ATOM 611 N N . ALA A 1 78 ? -16.230 7.583 4.930 1.00 54.31 78 ALA A N 1
ATOM 612 C CA . ALA A 1 78 ? -15.013 6.811 5.196 1.00 54.31 78 ALA A CA 1
ATOM 613 C C . ALA A 1 78 ? -13.993 6.861 4.035 1.00 54.31 78 ALA A C 1
ATOM 615 O O . ALA A 1 78 ? -12.795 6.749 4.273 1.00 54.31 78 ALA A O 1
ATOM 616 N N . MET A 1 79 ? -14.464 7.067 2.799 1.00 51.66 79 MET A N 1
ATOM 617 C CA . MET A 1 79 ? -13.652 7.241 1.586 1.00 51.66 79 MET A CA 1
ATOM 618 C C . MET A 1 79 ? -12.789 8.509 1.613 1.00 51.66 79 MET A C 1
ATOM 620 O O . MET A 1 79 ? -11.622 8.463 1.233 1.00 51.66 79 MET A O 1
ATOM 624 N N . GLU A 1 80 ? -13.320 9.636 2.093 1.00 58.47 80 GLU A N 1
ATOM 625 C CA . GLU A 1 80 ? -12.529 10.863 2.225 1.00 58.47 80 GLU A CA 1
ATOM 626 C C . GLU A 1 80 ? -11.549 10.780 3.393 1.00 58.47 80 GLU A C 1
ATOM 628 O O . GLU A 1 80 ? -10.444 11.305 3.300 1.00 58.47 80 GLU A O 1
ATOM 633 N N . ARG A 1 81 ? -11.899 10.055 4.462 1.00 60.38 81 ARG A N 1
ATOM 634 C CA . ARG A 1 81 ? -10.998 9.845 5.609 1.00 60.38 81 ARG A CA 1
ATOM 635 C C . ARG A 1 81 ? -9.740 9.065 5.231 1.00 60.38 81 ARG A C 1
ATOM 637 O O . ARG A 1 81 ? -8.679 9.319 5.791 1.00 60.38 81 ARG A O 1
ATOM 644 N N . LEU A 1 82 ? -9.836 8.164 4.253 1.00 59.00 82 LEU A N 1
ATOM 645 C CA . LEU A 1 82 ? -8.693 7.402 3.744 1.00 59.00 82 LEU A CA 1
ATOM 646 C C . LEU A 1 82 ? -7.659 8.276 3.018 1.00 59.00 82 LEU A C 1
ATOM 648 O O . LEU A 1 82 ? -6.480 7.929 3.010 1.00 59.00 82 LEU A O 1
ATOM 652 N N . LYS A 1 83 ? -8.060 9.448 2.502 1.00 57.22 83 LYS A N 1
ATOM 653 C CA . LYS A 1 83 ? -7.131 10.459 1.962 1.00 57.22 83 LYS A CA 1
ATOM 654 C C . LYS A 1 83 ? -6.268 11.123 3.039 1.00 57.22 83 LYS A C 1
ATOM 656 O O . LYS A 1 83 ? -5.341 11.840 2.696 1.00 57.22 83 LYS A O 1
ATOM 661 N N . PHE A 1 84 ? -6.572 10.902 4.315 1.00 57.97 84 PHE A N 1
ATOM 662 C CA . PHE A 1 84 ? -5.812 11.409 5.461 1.00 57.97 84 PHE A CA 1
ATOM 663 C C . PHE A 1 84 ? -5.323 10.269 6.362 1.00 57.97 84 PHE A C 1
ATOM 665 O O . PHE A 1 84 ? -4.872 10.505 7.481 1.00 57.97 84 PHE A O 1
ATOM 672 N N . ALA A 1 85 ? -5.455 9.020 5.903 1.00 62.22 85 ALA A N 1
ATOM 673 C CA . ALA A 1 85 ? -5.106 7.863 6.700 1.00 62.22 85 ALA A CA 1
ATOM 674 C C . ALA A 1 85 ? -3.588 7.728 6.810 1.00 62.22 85 ALA A C 1
ATOM 676 O O . ALA A 1 85 ? -2.897 7.349 5.863 1.00 62.22 85 ALA A O 1
ATOM 677 N N . THR A 1 86 ? -3.098 7.977 8.014 1.00 67.38 86 THR A N 1
ATOM 678 C CA . THR A 1 86 ? -1.887 7.356 8.527 1.00 67.38 86 THR A CA 1
ATOM 679 C C . THR A 1 86 ? -2.169 5.882 8.799 1.00 67.38 86 THR A C 1
ATOM 681 O O . THR A 1 86 ? -3.010 5.539 9.628 1.00 67.38 86 THR A O 1
ATOM 684 N N . VAL A 1 87 ? -1.446 4.992 8.131 1.00 75.50 87 VAL A N 1
ATOM 685 C CA . VAL A 1 87 ? -1.595 3.549 8.306 1.00 75.50 87 VAL A CA 1
ATOM 686 C C . VAL A 1 87 ? -0.407 2.990 9.066 1.00 75.50 87 VAL A C 1
ATOM 688 O O . VAL A 1 87 ? 0.740 3.223 8.693 1.00 75.50 87 VAL A O 1
ATOM 691 N N . LEU A 1 88 ? -0.688 2.222 10.117 1.00 76.31 88 LEU A N 1
ATOM 692 C CA . LEU A 1 88 ? 0.328 1.536 10.897 1.00 76.31 88 LEU A CA 1
ATOM 693 C C . LEU A 1 88 ? 0.346 0.058 10.507 1.00 76.31 88 LEU A C 1
ATOM 695 O O . LEU A 1 88 ? -0.581 -0.697 10.796 1.00 76.31 88 LEU A O 1
ATOM 699 N N . VAL A 1 89 ? 1.407 -0.392 9.853 1.00 75.38 89 VAL A N 1
ATOM 700 C CA . VAL A 1 89 ? 1.570 -1.816 9.555 1.00 75.38 89 VAL A CA 1
ATOM 701 C C . VAL A 1 89 ? 2.327 -2.467 10.704 1.00 75.38 89 VAL A C 1
ATOM 703 O O . VAL A 1 89 ? 3.508 -2.188 10.911 1.00 75.38 89 VAL A O 1
ATOM 706 N N . LYS A 1 90 ? 1.623 -3.322 11.453 1.00 71.69 90 LYS A N 1
ATOM 707 C CA . LYS A 1 90 ? 2.159 -4.077 12.585 1.00 71.69 90 LYS A CA 1
ATOM 708 C C . LYS A 1 90 ? 2.452 -5.501 12.162 1.00 71.69 90 LYS A C 1
ATOM 710 O O . LYS A 1 90 ? 1.548 -6.285 11.884 1.00 71.69 90 LYS A O 1
ATOM 715 N N . GLU A 1 91 ? 3.709 -5.908 12.214 1.00 67.50 91 GLU A N 1
ATOM 716 C CA . GLU A 1 91 ? 4.102 -7.283 11.878 1.00 67.50 91 GLU A CA 1
ATOM 717 C C . GLU A 1 91 ? 3.897 -8.271 13.051 1.00 67.50 91 GLU A C 1
ATOM 719 O O . GLU A 1 91 ? 4.565 -9.303 13.152 1.00 67.50 91 GLU A O 1
ATOM 724 N N . ASP A 1 92 ? 2.928 -7.984 13.931 1.00 56.00 92 ASP A N 1
ATOM 725 C CA . ASP A 1 92 ? 2.639 -8.682 15.195 1.00 56.00 92 ASP A CA 1
ATOM 726 C C . ASP A 1 92 ? 2.267 -10.175 15.027 1.00 56.00 92 ASP A C 1
ATOM 728 O O . ASP A 1 92 ? 2.256 -10.946 15.993 1.00 56.00 92 ASP A O 1
ATOM 732 N N . GLY A 1 93 ? 1.993 -10.623 13.797 1.00 52.59 93 GLY A N 1
ATOM 733 C CA . GLY A 1 93 ? 1.660 -12.011 13.459 1.00 52.59 93 GLY A CA 1
ATOM 734 C C . GLY A 1 93 ? 2.863 -12.950 13.302 1.00 52.59 93 GLY A C 1
ATOM 735 O O . GLY A 1 93 ? 2.706 -14.176 13.361 1.00 52.59 93 GLY A O 1
ATOM 736 N N . LEU A 1 94 ? 4.081 -12.422 13.142 1.00 52.88 94 LEU A N 1
ATOM 737 C CA . LEU A 1 94 ? 5.285 -13.246 13.090 1.00 52.88 94 LEU A CA 1
ATOM 738 C C . LEU A 1 94 ? 5.637 -13.664 14.519 1.00 52.88 94 LEU A C 1
ATOM 740 O O . LEU A 1 94 ? 6.329 -12.953 15.243 1.00 52.88 94 LEU A O 1
ATOM 744 N N . LYS A 1 95 ? 5.176 -14.846 14.948 1.00 50.44 95 LYS A N 1
ATOM 745 C CA . LYS A 1 95 ? 5.669 -15.503 16.171 1.00 50.44 95 LYS A CA 1
ATOM 746 C C . LYS A 1 95 ? 7.166 -15.797 16.020 1.00 50.44 95 LYS A C 1
ATOM 748 O O . LYS A 1 95 ? 7.565 -16.926 15.748 1.00 50.44 95 LYS A O 1
ATOM 753 N N . ILE A 1 96 ? 8.012 -14.789 16.208 1.00 51.50 96 ILE A N 1
ATOM 754 C CA . ILE A 1 96 ? 9.455 -14.963 16.267 1.00 51.50 96 ILE A CA 1
ATOM 755 C C . ILE A 1 96 ? 9.730 -15.758 17.553 1.00 51.50 96 ILE A C 1
ATOM 757 O O . ILE A 1 96 ? 9.293 -15.350 18.638 1.00 51.50 96 ILE A O 1
ATOM 761 N N . PRO A 1 97 ? 10.403 -16.921 17.478 1.00 48.53 97 PRO A N 1
ATOM 762 C CA . PRO A 1 97 ? 10.674 -17.736 18.652 1.00 48.53 97 PRO A CA 1
ATOM 763 C C . PRO A 1 97 ? 11.383 -16.900 19.724 1.00 48.53 97 PRO A C 1
ATOM 765 O O . PRO A 1 97 ? 12.360 -16.202 19.446 1.00 48.53 97 PRO A O 1
ATOM 768 N N . LYS A 1 98 ? 10.895 -16.996 20.972 1.00 50.69 98 LYS A N 1
ATOM 769 C CA . LYS A 1 98 ? 11.277 -16.158 22.132 1.00 50.69 98 LYS A CA 1
ATOM 770 C C . LYS A 1 98 ? 12.794 -16.016 22.365 1.00 50.69 98 LYS A C 1
ATOM 772 O O . LYS A 1 98 ? 13.213 -15.067 23.016 1.00 50.69 98 LYS A O 1
ATOM 777 N N . LYS A 1 99 ? 13.623 -16.909 21.813 1.00 50.00 99 LYS A N 1
ATOM 778 C CA . LYS A 1 99 ? 15.093 -16.854 21.893 1.00 50.00 99 LYS A CA 1
ATOM 779 C C . LYS A 1 99 ? 15.741 -15.745 21.045 1.00 50.00 99 LYS A C 1
ATOM 781 O O . LYS A 1 99 ? 16.885 -15.405 21.313 1.00 50.00 99 LYS A O 1
ATOM 786 N N . ARG A 1 100 ? 15.035 -15.151 20.072 1.00 47.41 100 ARG A N 1
ATOM 787 C CA . ARG A 1 100 ? 15.524 -14.019 19.248 1.00 47.41 100 ARG A CA 1
ATOM 788 C C . ARG A 1 100 ? 14.846 -12.678 19.560 1.00 47.41 100 ARG A C 1
ATOM 790 O O . ARG A 1 100 ? 15.106 -11.684 18.894 1.00 47.41 100 ARG A O 1
ATOM 797 N N . LYS A 1 101 ? 14.030 -12.617 20.619 1.00 43.84 101 LYS A N 1
ATOM 798 C CA . LYS A 1 101 ? 13.241 -11.426 20.987 1.00 43.84 101 LYS A CA 1
ATOM 799 C C . LYS A 1 101 ? 14.073 -10.228 21.473 1.00 43.84 101 LYS A C 1
ATOM 801 O O . LYS A 1 101 ? 13.531 -9.143 21.614 1.00 43.84 101 LYS A O 1
ATOM 806 N N . LYS A 1 102 ? 15.373 -10.414 21.733 1.00 43.66 102 LYS A N 1
ATOM 807 C CA . LYS A 1 102 ? 16.285 -9.334 22.147 1.00 43.66 102 LYS A CA 1
ATOM 808 C C . LYS A 1 102 ? 16.896 -8.540 20.985 1.00 43.66 102 LYS A C 1
ATOM 810 O O . LYS A 1 102 ? 17.557 -7.551 21.262 1.00 43.66 102 LYS A O 1
ATOM 815 N N . MET A 1 103 ? 16.702 -8.950 19.726 1.00 41.06 103 MET A N 1
ATOM 816 C CA . MET A 1 103 ? 17.407 -8.330 18.590 1.00 41.06 103 MET A CA 1
ATOM 817 C C . MET A 1 103 ? 16.517 -7.887 17.427 1.00 41.06 103 MET A C 1
ATOM 819 O O . MET A 1 103 ? 17.033 -7.385 16.437 1.00 41.06 103 MET A O 1
ATOM 823 N N . GLN A 1 104 ? 15.199 -8.055 17.523 1.00 41.97 104 GLN A N 1
ATOM 824 C CA . GLN A 1 104 ? 14.292 -7.604 16.473 1.00 41.97 104 GLN A CA 1
ATOM 825 C C . GLN A 1 104 ? 12.966 -7.216 17.118 1.00 41.97 104 GLN A C 1
ATOM 827 O O . GLN A 1 104 ? 12.050 -8.028 17.245 1.00 41.97 104 GLN A O 1
ATOM 832 N N . ALA A 1 105 ? 12.900 -5.978 17.613 1.00 46.31 105 ALA A N 1
ATOM 833 C CA . ALA A 1 105 ? 11.618 -5.295 17.642 1.00 46.31 105 ALA A CA 1
ATOM 834 C C . ALA A 1 105 ? 11.189 -5.228 16.173 1.00 46.31 105 ALA A C 1
ATOM 836 O O . ALA A 1 105 ? 11.924 -4.671 15.358 1.00 46.31 105 ALA A O 1
ATOM 837 N N . ALA A 1 106 ? 10.099 -5.904 15.810 1.00 52.97 106 ALA A N 1
ATOM 838 C CA . ALA A 1 106 ? 9.465 -5.631 14.532 1.00 52.97 106 ALA A CA 1
ATOM 839 C C . ALA A 1 106 ? 9.135 -4.136 14.565 1.00 52.97 106 ALA A C 1
ATOM 841 O O . ALA A 1 106 ? 8.390 -3.698 15.439 1.00 52.97 106 ALA A O 1
ATOM 842 N N . SER A 1 107 ? 9.827 -3.341 13.753 1.00 66.38 107 SER A N 1
ATOM 843 C CA . SER A 1 107 ? 9.591 -1.907 13.703 1.00 66.38 107 SER A CA 1
ATOM 844 C C . SER A 1 107 ? 8.287 -1.716 12.952 1.00 66.38 107 SER A C 1
ATOM 846 O O . SER A 1 107 ? 8.241 -1.967 11.744 1.00 66.38 107 SER A O 1
ATOM 848 N N . ASP A 1 108 ? 7.236 -1.326 13.668 1.00 79.75 108 ASP A N 1
ATOM 849 C CA . ASP A 1 108 ? 5.991 -0.902 13.042 1.00 79.75 108 ASP A CA 1
ATOM 850 C C . ASP A 1 108 ? 6.311 0.099 11.922 1.00 79.75 108 ASP A C 1
ATOM 852 O O . ASP A 1 108 ? 7.152 0.989 12.077 1.00 79.75 108 ASP A O 1
ATOM 856 N N . SER A 1 109 ? 5.687 -0.092 10.763 1.00 86.12 109 SER A N 1
ATOM 857 C CA . SER A 1 109 ? 5.924 0.760 9.599 1.00 86.12 109 SER A CA 1
ATOM 858 C C . SER A 1 109 ? 4.766 1.726 9.428 1.00 86.12 109 SER A C 1
ATOM 860 O O . SER A 1 109 ? 3.605 1.325 9.364 1.00 86.12 109 SER A O 1
ATOM 862 N N . PHE A 1 110 ? 5.093 3.008 9.342 1.00 86.75 110 PHE A N 1
ATOM 863 C CA . PHE A 1 110 ? 4.144 4.074 9.077 1.00 86.75 110 PHE A CA 1
ATOM 864 C C . PHE A 1 110 ? 4.003 4.237 7.572 1.00 86.75 110 PHE A C 1
ATOM 866 O O . PHE A 1 110 ? 5.007 4.319 6.865 1.00 86.75 110 PHE A O 1
ATOM 873 N N . VAL A 1 111 ? 2.772 4.287 7.079 1.00 86.38 111 VAL A N 1
ATOM 874 C CA . VAL A 1 111 ? 2.457 4.487 5.667 1.00 86.38 111 VAL A CA 1
ATOM 875 C C . VAL A 1 111 ? 1.526 5.684 5.536 1.00 86.38 111 VAL A C 1
ATOM 877 O O . VAL A 1 111 ? 0.460 5.722 6.146 1.00 86.38 111 VAL A O 1
ATOM 880 N N . HIS A 1 112 ? 1.915 6.641 4.700 1.00 83.94 112 HIS A N 1
ATOM 881 C CA . HIS A 1 112 ? 1.099 7.790 4.329 1.00 83.94 112 HIS A CA 1
ATOM 882 C C . HIS A 1 112 ? 0.918 7.801 2.812 1.00 83.94 112 HIS A C 1
ATOM 884 O O . HIS A 1 112 ? 1.711 8.384 2.069 1.00 83.94 112 HIS A O 1
ATOM 890 N N . LEU A 1 113 ? -0.131 7.115 2.352 1.00 77.12 113 LEU A N 1
ATOM 891 C CA . LEU A 1 113 ? -0.437 6.947 0.929 1.00 77.12 113 LEU A CA 1
ATOM 892 C C . LEU A 1 113 ? -0.609 8.256 0.141 1.00 77.12 113 LEU A C 1
ATOM 894 O O . LEU A 1 113 ? -0.132 8.291 -0.991 1.00 77.12 113 LEU A O 1
ATOM 898 N N . PRO A 1 114 ? -1.224 9.333 0.677 1.00 75.75 114 PRO A N 1
ATOM 899 C CA . PRO A 1 114 ? -1.367 10.587 -0.067 1.00 75.75 114 PRO A CA 1
ATOM 900 C C . PRO A 1 114 ? -0.025 11.190 -0.480 1.00 75.75 114 PRO A C 1
ATOM 902 O O . PRO A 1 114 ? 0.075 11.780 -1.547 1.00 75.75 114 PRO A O 1
ATOM 905 N N . SER A 1 115 ? 1.009 11.016 0.345 1.00 78.06 115 SER A N 1
ATOM 906 C CA . SER A 1 115 ? 2.380 11.443 0.033 1.00 78.06 115 SER A CA 1
ATOM 907 C C . SER A 1 115 ? 3.244 10.312 -0.521 1.00 78.06 115 SER A C 1
ATOM 909 O O . SER A 1 115 ? 4.449 10.494 -0.646 1.00 78.06 115 SER A O 1
ATOM 911 N N . TRP A 1 116 ? 2.651 9.144 -0.789 1.00 81.19 116 TRP A N 1
ATOM 912 C CA . TRP A 1 116 ? 3.344 7.920 -1.187 1.00 81.19 116 TRP A CA 1
ATOM 913 C C . TRP A 1 116 ? 4.570 7.599 -0.313 1.00 81.19 116 TRP A C 1
ATOM 915 O O . TRP A 1 116 ? 5.631 7.231 -0.800 1.00 81.19 116 TRP A O 1
ATOM 925 N N . TYR A 1 117 ? 4.436 7.768 1.003 1.00 86.12 117 TYR A N 1
ATOM 926 C CA . TYR A 1 117 ? 5.549 7.656 1.945 1.00 86.12 117 TYR A CA 1
ATOM 927 C C . TYR A 1 117 ? 5.432 6.415 2.827 1.00 86.12 117 TYR A C 1
ATOM 929 O O . TYR A 1 117 ? 4.339 6.069 3.285 1.00 86.12 117 TYR A O 1
ATOM 937 N N . CYS A 1 118 ? 6.573 5.794 3.138 1.00 88.69 118 CYS A N 1
ATOM 938 C CA . CYS A 1 118 ? 6.667 4.800 4.197 1.00 88.69 118 CYS A CA 1
ATOM 939 C C . CYS A 1 118 ? 7.930 4.970 5.048 1.00 88.69 118 CYS A C 1
ATOM 941 O O . CYS A 1 118 ? 9.015 5.181 4.520 1.00 88.69 118 CYS A O 1
ATOM 943 N N . SER A 1 119 ? 7.815 4.804 6.368 1.00 89.50 119 SER A N 1
ATOM 944 C CA . SER A 1 119 ? 8.965 4.882 7.281 1.00 89.50 119 SER A CA 1
ATOM 945 C C . SER A 1 119 ? 9.854 3.630 7.288 1.00 89.50 119 SER A C 1
ATOM 947 O O . SER A 1 119 ? 10.871 3.604 7.981 1.00 89.50 119 SER A O 1
ATOM 949 N N . CYS A 1 120 ? 9.494 2.571 6.554 1.00 89.44 120 CYS A N 1
ATOM 950 C CA . CYS A 1 120 ? 10.278 1.340 6.546 1.00 89.44 120 CYS A CA 1
ATOM 951 C C . CYS A 1 120 ? 11.655 1.543 5.888 1.00 89.44 120 CYS A C 1
ATOM 953 O O . CYS A 1 120 ? 11.820 2.326 4.949 1.00 89.44 120 CYS A O 1
ATOM 955 N N . ALA A 1 121 ? 12.646 0.764 6.330 1.00 88.94 121 ALA A N 1
ATOM 956 C CA . ALA A 1 121 ? 14.011 0.852 5.810 1.00 88.94 121 ALA A CA 1
ATOM 957 C C . ALA A 1 121 ? 14.092 0.627 4.288 1.00 88.94 121 ALA A C 1
ATOM 959 O O . ALA A 1 121 ? 14.885 1.281 3.618 1.00 88.94 121 ALA A O 1
ATOM 960 N N . THR A 1 122 ? 13.262 -0.262 3.728 1.00 89.38 122 THR A N 1
ATOM 961 C CA . THR A 1 122 ? 13.231 -0.529 2.281 1.00 89.38 122 THR A CA 1
ATOM 962 C C . THR A 1 122 ? 12.826 0.706 1.482 1.00 89.38 122 THR A C 1
ATOM 964 O O . THR A 1 122 ? 13.491 1.025 0.501 1.00 89.38 122 THR A O 1
ATOM 967 N N . TYR A 1 123 ? 11.790 1.427 1.921 1.00 90.75 123 TYR A N 1
ATOM 968 C CA . TYR A 1 123 ? 11.378 2.670 1.272 1.00 90.75 123 TYR A CA 1
ATOM 969 C C . TYR A 1 123 ? 12.465 3.739 1.389 1.00 90.75 123 TYR A C 1
ATOM 971 O O . TYR A 1 123 ? 12.833 4.345 0.389 1.00 90.75 123 TYR A O 1
ATOM 979 N N . LEU A 1 124 ? 13.013 3.942 2.592 1.00 88.12 124 LEU A N 1
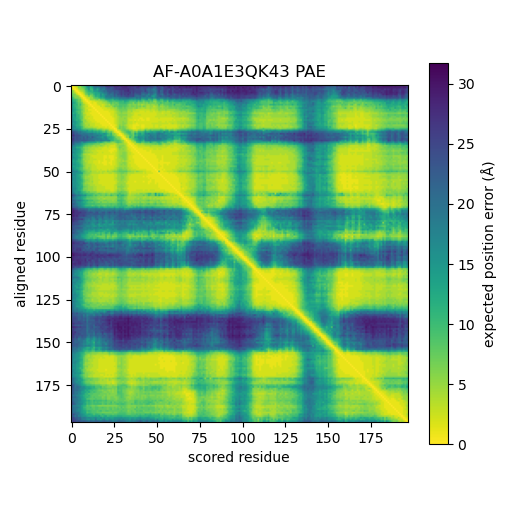ATOM 980 C CA . LEU A 1 124 ? 14.026 4.972 2.830 1.00 88.12 124 LEU A CA 1
ATOM 981 C C . LEU A 1 124 ? 15.291 4.752 1.989 1.00 88.12 124 LEU A C 1
ATOM 983 O O . LEU A 1 124 ? 15.835 5.714 1.454 1.00 88.12 124 LEU A O 1
ATOM 987 N N . LEU A 1 125 ? 15.736 3.502 1.830 1.00 86.50 125 LEU A N 1
ATOM 988 C CA . LEU A 1 125 ? 16.878 3.166 0.974 1.00 86.50 125 LEU A CA 1
ATOM 989 C C . LEU A 1 125 ? 16.598 3.485 -0.499 1.00 86.50 125 LEU A C 1
ATOM 991 O O . LEU A 1 125 ? 17.382 4.199 -1.116 1.00 86.50 125 LEU A O 1
ATOM 995 N N . GLN A 1 126 ? 15.459 3.035 -1.034 1.00 85.81 126 GLN A N 1
ATOM 996 C CA . GLN A 1 126 ? 15.070 3.325 -2.421 1.00 85.81 126 GLN A CA 1
ATOM 997 C C . GLN A 1 126 ? 14.893 4.829 -2.669 1.00 85.81 126 GLN A C 1
ATOM 999 O O . GLN A 1 126 ? 15.293 5.348 -3.709 1.00 85.81 126 GLN A O 1
ATOM 1004 N N . PHE A 1 127 ? 14.319 5.548 -1.701 1.00 85.38 127 PHE A N 1
ATOM 1005 C CA . PHE A 1 127 ? 14.171 6.996 -1.769 1.00 85.38 127 PHE A CA 1
ATOM 1006 C C . PHE A 1 127 ? 15.538 7.686 -1.840 1.00 85.38 127 PHE A C 1
ATOM 1008 O O . PHE A 1 127 ? 15.771 8.491 -2.740 1.00 85.38 127 PHE A O 1
ATOM 1015 N N . LEU A 1 128 ? 16.479 7.324 -0.962 1.00 82.00 128 LEU A N 1
ATOM 1016 C CA . LEU A 1 128 ? 17.839 7.867 -0.987 1.00 82.00 128 LEU A CA 1
ATOM 1017 C C . LEU A 1 128 ? 18.554 7.578 -2.313 1.00 82.00 128 LEU A C 1
ATOM 1019 O O . LEU A 1 128 ? 19.159 8.489 -2.875 1.00 82.00 128 LEU A O 1
ATOM 1023 N N . GLU A 1 129 ? 18.452 6.357 -2.837 1.00 81.38 129 GLU A N 1
ATOM 1024 C CA . GLU A 1 129 ? 19.024 5.983 -4.139 1.00 81.38 129 GLU A CA 1
ATOM 1025 C C . GLU A 1 129 ? 18.453 6.838 -5.278 1.00 81.38 129 GLU A C 1
ATOM 1027 O O . GLU A 1 129 ? 19.212 7.352 -6.099 1.00 81.38 129 GLU A O 1
ATOM 1032 N N . SER A 1 130 ? 17.137 7.079 -5.285 1.00 74.38 130 SER A N 1
ATOM 1033 C CA . SER A 1 130 ? 16.488 7.922 -6.300 1.00 74.38 130 SER A CA 1
ATOM 1034 C C . SER A 1 130 ? 16.941 9.389 -6.249 1.00 74.38 130 SER A C 1
ATOM 1036 O O . SER A 1 130 ? 17.082 10.030 -7.287 1.00 74.38 130 SER A O 1
ATOM 1038 N N . THR A 1 131 ? 17.237 9.919 -5.056 1.00 69.25 131 THR A N 1
ATOM 1039 C CA . THR A 1 131 ? 17.692 11.313 -4.882 1.00 69.25 131 THR A CA 1
ATOM 1040 C C . THR A 1 131 ? 19.154 11.547 -5.273 1.00 69.25 131 THR A C 1
ATOM 1042 O O . THR A 1 131 ? 19.561 12.694 -5.445 1.00 69.25 131 THR A O 1
ATOM 1045 N N . GLN A 1 132 ? 19.953 10.485 -5.413 1.00 63.84 132 GLN A N 1
ATOM 1046 C CA . GLN A 1 132 ? 21.373 10.573 -5.777 1.00 63.84 132 GLN A CA 1
ATOM 1047 C C . GLN A 1 132 ? 21.613 10.606 -7.293 1.00 63.84 132 GLN A C 1
ATOM 1049 O O . GLN A 1 132 ? 22.743 10.831 -7.728 1.00 63.84 132 GLN A O 1
ATOM 1054 N N . ILE A 1 133 ? 20.571 10.405 -8.103 1.00 59.09 133 ILE A N 1
ATOM 1055 C CA . ILE A 1 133 ? 20.650 10.505 -9.560 1.00 59.09 133 ILE A CA 1
ATOM 1056 C C . ILE A 1 133 ? 20.655 12.001 -9.935 1.00 59.09 133 ILE A C 1
ATOM 1058 O O . ILE A 1 133 ? 19.717 12.712 -9.565 1.00 59.09 133 ILE A O 1
ATOM 1062 N N . PRO A 1 134 ? 21.681 12.516 -10.646 1.00 50.50 134 PRO A N 1
ATOM 1063 C CA . PRO A 1 134 ? 21.716 13.911 -11.077 1.00 50.50 134 PRO A CA 1
ATOM 1064 C C . PRO A 1 134 ? 20.463 14.252 -11.891 1.00 50.50 134 PRO A C 1
ATOM 1066 O O . PRO A 1 134 ? 20.216 13.649 -12.934 1.00 50.50 134 PRO A O 1
ATOM 1069 N N . GLN A 1 135 ? 19.668 15.219 -11.424 1.00 54.03 135 GLN A N 1
ATOM 1070 C CA . GLN A 1 135 ? 18.505 15.707 -12.165 1.00 54.03 135 GLN A CA 1
ATOM 1071 C C . GLN A 1 135 ? 18.956 16.617 -13.313 1.00 54.03 135 GLN A C 1
ATOM 1073 O O . GLN A 1 135 ? 18.881 17.842 -13.230 1.00 54.03 135 GLN A O 1
ATOM 1078 N N . GLU A 1 136 ? 19.457 16.034 -14.398 1.00 41.50 136 GLU A N 1
ATOM 1079 C CA . GLU A 1 136 ? 19.668 16.783 -15.633 1.00 41.50 136 GLU A CA 1
ATOM 1080 C C . GLU A 1 136 ? 18.321 16.980 -16.357 1.00 41.50 136 GLU A C 1
ATOM 1082 O O . GLU A 1 136 ? 17.677 16.034 -16.803 1.00 41.50 136 GLU A O 1
ATOM 1087 N N . GLY A 1 137 ? 17.878 18.236 -16.475 1.00 45.03 137 GLY A N 1
ATOM 1088 C CA . GLY A 1 137 ? 16.994 18.669 -17.567 1.00 45.03 137 GLY A CA 1
ATOM 1089 C C . GLY A 1 137 ? 15.485 18.420 -17.447 1.00 45.03 137 GLY A C 1
ATOM 1090 O O . GLY A 1 137 ? 14.795 18.467 -18.461 1.00 45.03 137 GLY A O 1
ATOM 1091 N N . THR A 1 138 ? 14.927 18.211 -16.258 1.00 40.28 138 THR A N 1
ATOM 1092 C CA . THR A 1 138 ? 13.484 17.947 -16.098 1.00 40.28 138 THR A CA 1
ATOM 1093 C C . THR A 1 138 ? 12.782 19.067 -15.330 1.00 40.28 138 THR A C 1
ATOM 1095 O O . THR A 1 138 ? 12.736 19.093 -14.108 1.00 40.28 138 THR A O 1
ATOM 1098 N N . ASN A 1 139 ? 12.178 19.998 -16.075 1.00 36.62 139 ASN A N 1
ATOM 1099 C CA . ASN A 1 139 ? 11.313 21.078 -15.568 1.00 36.62 139 ASN A CA 1
ATOM 1100 C C . ASN A 1 139 ? 9.922 20.582 -15.096 1.00 36.62 139 ASN A C 1
ATOM 1102 O O . ASN A 1 139 ? 8.939 21.319 -15.169 1.00 36.62 139 ASN A O 1
ATOM 1106 N N . GLY A 1 140 ? 9.806 19.332 -14.646 1.00 36.34 140 GLY A N 1
ATOM 1107 C CA . GLY A 1 140 ? 8.568 18.764 -14.113 1.00 36.34 140 GLY A CA 1
ATOM 1108 C C . GLY A 1 140 ? 8.652 18.693 -12.596 1.00 36.34 140 GLY A C 1
ATOM 1109 O O . GLY A 1 140 ? 9.601 18.128 -12.070 1.00 36.34 140 GLY A O 1
ATOM 1110 N N . GLY A 1 141 ? 7.689 19.278 -11.883 1.00 35.75 141 GLY A N 1
ATOM 1111 C CA . GLY A 1 141 ? 7.621 19.203 -10.424 1.00 35.75 141 GLY A CA 1
ATOM 1112 C C . GLY A 1 141 ? 7.585 17.752 -9.943 1.00 35.75 141 GLY A C 1
ATOM 1113 O O . GLY A 1 141 ? 6.561 17.080 -10.038 1.00 35.75 141 GLY A O 1
ATOM 1114 N N . TYR A 1 142 ? 8.714 17.281 -9.426 1.00 38.28 142 TYR A N 1
ATOM 1115 C CA . TYR A 1 142 ? 8.890 15.940 -8.889 1.00 38.28 142 TYR A CA 1
ATOM 1116 C C . TYR A 1 142 ? 8.128 15.763 -7.572 1.00 38.28 142 TYR A C 1
ATOM 1118 O O . TYR A 1 142 ? 8.232 16.593 -6.670 1.00 38.28 142 TYR A O 1
ATOM 1126 N N . GLY A 1 143 ? 7.375 14.667 -7.449 1.00 39.41 143 GLY A N 1
ATOM 1127 C CA . GLY A 1 143 ? 6.834 14.205 -6.166 1.00 39.41 143 GLY A CA 1
ATOM 1128 C C . GLY A 1 143 ? 5.767 15.092 -5.514 1.00 39.41 143 GLY A C 1
ATOM 1129 O O . GLY A 1 143 ? 5.588 15.015 -4.301 1.00 39.41 143 GLY A O 1
ATOM 1130 N N . THR A 1 144 ? 5.035 15.914 -6.273 1.00 33.38 144 THR A N 1
ATOM 1131 C CA . THR A 1 144 ? 3.837 16.576 -5.729 1.00 33.38 144 THR A CA 1
ATOM 1132 C C . THR A 1 144 ? 2.595 15.742 -6.012 1.00 33.38 144 THR A C 1
ATOM 1134 O O . THR A 1 144 ? 2.163 15.583 -7.151 1.00 33.38 144 THR A O 1
ATOM 1137 N N . ALA A 1 145 ? 2.006 15.203 -4.946 1.00 42.16 145 ALA A N 1
ATOM 1138 C CA . ALA A 1 145 ? 0.682 14.610 -4.982 1.00 42.16 145 ALA A CA 1
ATOM 1139 C C . ALA A 1 145 ? -0.351 15.700 -5.301 1.00 42.16 145 ALA A C 1
ATOM 1141 O O . ALA A 1 145 ? -0.737 16.485 -4.434 1.00 42.16 145 ALA A O 1
ATOM 1142 N N . CYS A 1 146 ? -0.811 15.763 -6.549 1.00 34.16 146 CYS A N 1
ATOM 1143 C CA . CYS A 1 146 ? -2.083 16.406 -6.839 1.00 34.16 146 CYS A CA 1
ATOM 1144 C C . CYS A 1 146 ? -3.183 15.403 -6.477 1.00 34.16 146 CYS A C 1
ATOM 1146 O O . CYS A 1 146 ? -3.162 14.263 -6.935 1.00 34.16 146 CYS A O 1
ATOM 1148 N N . ALA A 1 147 ? -4.121 15.822 -5.629 1.00 38.91 147 ALA A N 1
ATOM 1149 C CA . ALA A 1 147 ? -5.106 15.006 -4.915 1.00 38.91 147 ALA A CA 1
ATOM 1150 C C . ALA A 1 147 ? -6.099 14.184 -5.780 1.00 38.91 147 ALA A C 1
ATOM 1152 O O . ALA A 1 147 ? -7.124 13.737 -5.263 1.00 38.91 147 ALA A O 1
ATOM 1153 N N . GLN A 1 148 ? -5.854 14.013 -7.082 1.00 37.03 148 GLN A N 1
ATOM 1154 C CA . GLN A 1 148 ? -6.792 13.408 -8.032 1.00 37.03 148 GLN A CA 1
ATOM 1155 C C . GLN A 1 148 ? -6.160 12.405 -9.015 1.00 37.03 148 GLN A C 1
ATOM 1157 O O . GLN A 1 148 ? -6.896 11.592 -9.562 1.00 37.03 148 GLN A O 1
ATOM 1162 N N . THR A 1 149 ? -4.833 12.371 -9.180 1.00 38.88 149 THR A N 1
ATOM 1163 C CA . THR A 1 149 ? -4.139 11.391 -10.041 1.00 38.88 149 THR A CA 1
ATOM 1164 C C . THR A 1 149 ? -2.750 11.105 -9.474 1.00 38.88 149 THR A C 1
ATOM 1166 O O . THR A 1 149 ? -1.891 11.986 -9.467 1.00 38.88 149 THR A O 1
ATOM 1169 N N . MET A 1 150 ? -2.521 9.889 -8.967 1.00 43.03 150 MET A N 1
ATOM 1170 C CA . MET A 1 150 ? -1.181 9.438 -8.573 1.00 43.03 150 MET A CA 1
ATOM 1171 C C . MET A 1 150 ? -0.350 9.221 -9.844 1.00 43.03 150 MET A C 1
ATOM 1173 O O . MET A 1 150 ? -0.462 8.184 -10.488 1.00 43.03 150 MET A O 1
ATOM 1177 N N . CYS A 1 151 ? 0.451 10.212 -10.234 1.00 38.81 151 CYS A N 1
ATOM 1178 C CA . CYS A 1 151 ? 1.420 10.055 -11.315 1.00 38.81 151 CYS A CA 1
ATOM 1179 C C . CYS A 1 151 ? 2.719 9.489 -10.727 1.00 38.81 151 CYS A C 1
ATOM 1181 O O . CYS A 1 151 ? 3.364 10.149 -9.911 1.00 38.81 151 CYS A O 1
ATOM 1183 N N . PHE A 1 152 ? 3.104 8.277 -11.124 1.00 44.09 152 PHE A N 1
ATOM 1184 C CA . PHE A 1 152 ? 4.367 7.664 -10.712 1.00 44.09 152 PHE A CA 1
ATOM 1185 C C . PHE A 1 152 ? 5.433 7.925 -11.789 1.00 44.09 152 PHE A C 1
ATOM 1187 O O . PHE A 1 152 ? 5.192 7.671 -12.965 1.00 44.09 152 PHE A O 1
ATOM 1194 N N . VAL A 1 153 ? 6.616 8.416 -11.416 1.00 43.00 153 VAL A N 1
ATOM 1195 C CA . VAL A 1 153 ? 7.762 8.521 -12.339 1.00 43.00 153 VAL A CA 1
ATOM 1196 C C . VAL A 1 153 ? 8.830 7.515 -11.921 1.00 43.00 153 VAL A C 1
ATOM 1198 O O . VAL A 1 153 ? 9.319 7.554 -10.798 1.00 43.00 153 VAL A O 1
ATOM 1201 N N . ASP A 1 154 ? 9.141 6.593 -12.826 1.00 50.72 154 ASP A N 1
ATOM 1202 C CA . ASP A 1 154 ? 10.046 5.455 -12.637 1.00 50.72 154 ASP A CA 1
ATOM 1203 C C . ASP A 1 154 ? 11.509 5.898 -12.371 1.00 50.72 154 ASP A C 1
ATOM 1205 O O . ASP A 1 154 ? 12.014 6.749 -13.111 1.00 50.72 154 ASP A O 1
ATOM 1209 N N . PRO A 1 155 ? 12.211 5.328 -11.368 1.00 56.72 155 PRO A N 1
ATOM 1210 C CA . PRO A 1 155 ? 11.696 4.428 -10.336 1.00 56.72 155 PRO A CA 1
ATOM 1211 C C . PRO A 1 155 ? 11.082 5.197 -9.163 1.00 56.72 155 PRO A C 1
ATOM 1213 O O . PRO A 1 155 ? 11.778 5.903 -8.431 1.00 56.72 155 PRO A O 1
ATOM 1216 N N . VAL A 1 156 ? 9.779 4.999 -8.925 1.00 70.56 156 VAL A N 1
ATOM 1217 C CA . VAL A 1 156 ? 9.154 5.447 -7.675 1.00 70.56 156 VAL A CA 1
ATOM 1218 C C . VAL A 1 156 ? 9.513 4.455 -6.571 1.00 70.56 156 VAL A C 1
ATOM 1220 O O . VAL A 1 156 ? 9.237 3.261 -6.728 1.00 70.56 156 VAL A O 1
ATOM 1223 N N . PRO A 1 157 ? 10.057 4.917 -5.433 1.00 81.81 157 PRO A N 1
ATOM 1224 C CA . PRO A 1 157 ? 10.248 4.076 -4.261 1.00 81.81 157 PRO A CA 1
ATOM 1225 C C . PRO A 1 157 ? 8.947 3.356 -3.881 1.00 81.81 157 PRO A C 1
ATOM 1227 O O . PRO A 1 157 ? 7.910 3.971 -3.625 1.00 81.81 157 PRO A O 1
ATOM 1230 N N . CYS A 1 158 ? 8.991 2.029 -3.859 1.00 85.56 158 CYS A N 1
ATOM 1231 C CA . CYS A 1 158 ? 7.865 1.170 -3.540 1.00 85.56 158 CYS A CA 1
ATOM 1232 C C . CYS A 1 158 ? 8.329 0.023 -2.635 1.00 85.56 158 CYS A C 1
ATOM 1234 O O . CYS A 1 158 ? 9.068 -0.882 -3.043 1.00 85.56 158 CYS A O 1
ATOM 1236 N N . CYS A 1 159 ? 7.864 0.060 -1.387 1.00 91.00 159 CYS A N 1
ATOM 1237 C CA . CYS A 1 159 ? 8.043 -1.019 -0.426 1.00 91.00 159 CYS A CA 1
ATOM 1238 C C . CYS A 1 159 ? 6.791 -1.897 -0.321 1.00 91.00 159 CYS A C 1
ATOM 1240 O O . CYS A 1 159 ? 5.695 -1.547 -0.767 1.00 91.00 159 CYS A O 1
ATOM 1242 N N . GLU A 1 160 ? 6.956 -3.046 0.327 1.00 91.62 160 GLU A N 1
ATOM 1243 C CA . GLU A 1 160 ? 5.898 -4.020 0.569 1.00 91.62 160 GLU A CA 1
ATOM 1244 C C . GLU A 1 160 ? 4.718 -3.434 1.355 1.00 91.62 160 GLU A C 1
ATOM 1246 O O . GLU A 1 160 ? 3.573 -3.798 1.090 1.00 91.62 160 GLU A O 1
ATOM 1251 N N . HIS A 1 161 ? 4.977 -2.504 2.283 1.00 90.56 161 HIS A N 1
ATOM 1252 C CA . HIS A 1 161 ? 3.947 -1.867 3.103 1.00 90.56 161 HIS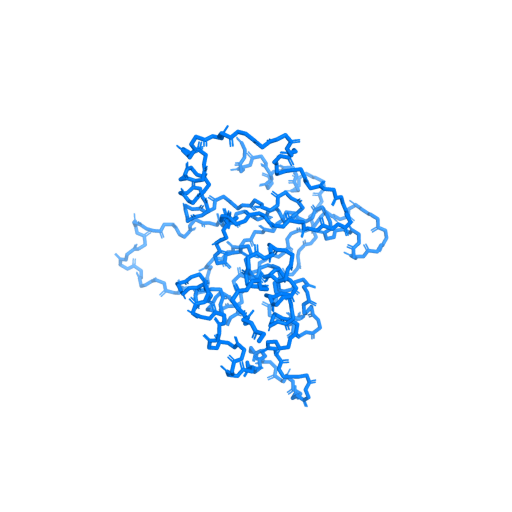 A CA 1
ATOM 1253 C C . HIS A 1 161 ? 3.084 -0.913 2.275 1.00 90.56 161 HIS A C 1
ATOM 1255 O O . HIS A 1 161 ? 1.863 -0.998 2.353 1.00 90.56 161 HIS A O 1
ATOM 1261 N N . LEU A 1 162 ? 3.693 -0.061 1.440 1.00 88.75 162 LEU A N 1
ATOM 1262 C CA . LEU A 1 162 ? 2.959 0.833 0.533 1.00 88.75 162 LEU A CA 1
ATOM 1263 C C . LEU A 1 162 ? 2.057 0.039 -0.402 1.00 88.75 162 LEU A C 1
ATOM 1265 O O . LEU A 1 162 ? 0.863 0.321 -0.486 1.00 88.75 162 LEU A O 1
ATOM 1269 N N . LEU A 1 163 ? 2.612 -0.992 -1.044 1.00 88.75 163 LEU A N 1
ATOM 1270 C CA . LEU A 1 163 ? 1.858 -1.824 -1.972 1.00 88.75 163 LEU A CA 1
ATOM 1271 C C . LEU A 1 163 ? 0.719 -2.573 -1.267 1.00 88.75 163 LEU A C 1
ATOM 1273 O O . LEU A 1 163 ? -0.389 -2.643 -1.792 1.00 88.75 163 LEU A O 1
ATOM 1277 N N . ALA A 1 164 ? 0.953 -3.090 -0.058 1.00 89.56 164 ALA A N 1
ATOM 1278 C CA . ALA A 1 164 ? -0.071 -3.820 0.685 1.00 89.56 164 ALA A CA 1
ATOM 1279 C C . ALA A 1 164 ? -1.218 -2.907 1.137 1.00 89.56 164 ALA A C 1
ATOM 1281 O O . ALA A 1 164 ? -2.385 -3.263 0.979 1.00 89.56 164 ALA A O 1
ATOM 1282 N N . VAL A 1 165 ? -0.906 -1.714 1.653 1.00 86.31 165 VAL A N 1
ATOM 1283 C CA . VAL A 1 165 ? -1.932 -0.735 2.039 1.00 86.31 165 VAL A CA 1
ATOM 1284 C C . VAL A 1 165 ? -2.692 -0.249 0.805 1.00 86.31 165 VAL A C 1
ATOM 1286 O O . VAL A 1 165 ? -3.918 -0.186 0.840 1.00 86.31 165 VAL A O 1
ATOM 1289 N N . TYR A 1 166 ? -1.997 0.017 -0.304 1.00 86.69 166 TYR A N 1
ATOM 1290 C CA . TYR A 1 166 ? -2.630 0.375 -1.572 1.00 86.69 166 TYR A CA 1
ATOM 1291 C C . TYR A 1 166 ? -3.622 -0.702 -2.037 1.00 86.69 166 TYR A C 1
ATOM 1293 O O . TYR A 1 166 ? -4.781 -0.385 -2.301 1.00 86.69 166 TYR A O 1
ATOM 1301 N N . LEU A 1 167 ? -3.219 -1.979 -2.052 1.00 86.69 167 LEU A N 1
ATOM 1302 C CA . LEU A 1 167 ? -4.095 -3.095 -2.425 1.00 86.69 167 LEU A CA 1
ATOM 1303 C C . LEU A 1 167 ? -5.303 -3.232 -1.494 1.00 86.69 167 LEU A C 1
ATOM 1305 O O . LEU A 1 167 ? -6.411 -3.462 -1.972 1.00 86.69 167 LEU A O 1
ATOM 1309 N N . VAL A 1 168 ? -5.115 -3.057 -0.182 1.00 84.88 168 VAL A N 1
ATOM 1310 C CA . VAL A 1 168 ? -6.220 -3.063 0.788 1.00 84.88 168 VAL A CA 1
ATOM 1311 C C . VAL A 1 168 ? -7.233 -1.967 0.487 1.00 84.88 168 VAL A C 1
ATOM 1313 O O . VAL A 1 168 ? -8.432 -2.232 0.527 1.00 84.88 168 VAL A O 1
ATOM 1316 N N . LEU A 1 169 ? -6.781 -0.743 0.203 1.00 79.56 169 LEU A N 1
ATOM 1317 C CA . LEU A 1 169 ? -7.694 0.364 -0.077 1.00 79.56 169 LEU A CA 1
ATOM 1318 C C . LEU A 1 169 ? -8.378 0.206 -1.435 1.00 79.56 169 LEU A C 1
ATOM 1320 O O . LEU A 1 169 ? -9.587 0.420 -1.528 1.00 79.56 169 LEU A O 1
ATOM 1324 N N . LYS A 1 170 ? -7.629 -0.216 -2.459 1.00 82.44 170 LYS A N 1
ATOM 1325 C CA . LYS A 1 170 ? -8.139 -0.447 -3.815 1.00 82.44 170 LYS A CA 1
ATOM 1326 C C . LYS A 1 170 ? -9.177 -1.575 -3.849 1.00 82.44 170 LYS A C 1
ATOM 1328 O O . LYS A 1 170 ? -10.205 -1.444 -4.503 1.00 82.44 170 LYS A O 1
ATOM 1333 N N . HIS A 1 171 ? -8.964 -2.636 -3.066 1.00 83.38 171 HIS A N 1
ATOM 1334 C CA . HIS A 1 171 ? -9.795 -3.848 -3.046 1.00 83.38 171 HIS A CA 1
ATOM 1335 C C . HIS A 1 171 ? -10.501 -4.087 -1.709 1.00 83.38 171 HIS A C 1
ATOM 1337 O O . HIS A 1 171 ? -10.648 -5.229 -1.270 1.00 83.38 171 HIS A O 1
ATOM 1343 N N . ARG A 1 172 ? -10.950 -3.025 -1.033 1.00 74.56 172 ARG A N 1
ATOM 1344 C CA . ARG A 1 172 ? -11.458 -3.092 0.351 1.00 74.56 172 ARG A CA 1
ATOM 1345 C C . ARG A 1 172 ? -12.486 -4.201 0.599 1.00 74.56 172 ARG A C 1
ATOM 1347 O O . ARG A 1 172 ? -12.360 -4.925 1.584 1.00 74.56 172 ARG A O 1
ATOM 1354 N N . GLY A 1 173 ? -13.440 -4.387 -0.316 1.00 76.75 173 GLY A N 1
ATOM 1355 C CA . GLY A 1 173 ? -14.479 -5.418 -0.186 1.00 76.75 173 GLY A CA 1
ATOM 1356 C C . GLY A 1 173 ? -13.936 -6.851 -0.078 1.00 76.75 173 GLY A C 1
ATOM 1357 O O . GLY A 1 173 ? -14.616 -7.730 0.446 1.00 76.75 173 GLY A O 1
ATOM 1358 N N . LEU A 1 174 ? -12.699 -7.093 -0.521 1.00 80.00 174 LEU A N 1
ATOM 1359 C CA . LEU A 1 174 ? -12.021 -8.383 -0.391 1.00 80.00 174 LEU A CA 1
ATOM 1360 C C . LEU A 1 174 ? -11.281 -8.536 0.950 1.00 80.00 174 LEU A C 1
ATOM 1362 O O . LEU A 1 174 ? -11.057 -9.657 1.408 1.00 80.00 174 LEU A O 1
ATOM 1366 N N . PHE A 1 175 ? -10.920 -7.425 1.600 1.00 78.88 175 PHE A N 1
ATOM 1367 C CA . PHE A 1 175 ? -10.062 -7.389 2.789 1.00 78.88 175 PHE A CA 1
ATOM 1368 C C . PHE A 1 175 ? -10.763 -6.950 4.081 1.00 78.88 175 PHE A C 1
ATOM 1370 O O . PHE A 1 175 ? -10.107 -6.907 5.121 1.00 78.88 175 PHE A O 1
ATOM 1377 N N . ASP A 1 176 ? -12.076 -6.700 4.069 1.00 74.25 176 ASP A N 1
ATOM 1378 C CA . ASP A 1 176 ? -12.837 -6.212 5.237 1.00 74.25 176 ASP A CA 1
ATOM 1379 C C . ASP A 1 176 ? -12.657 -7.063 6.515 1.00 74.25 176 ASP A C 1
ATOM 1381 O O . ASP A 1 176 ? -12.737 -6.547 7.626 1.00 74.25 176 ASP A O 1
ATOM 1385 N N . ASN A 1 177 ? -12.365 -8.364 6.386 1.00 70.88 177 ASN A N 1
ATOM 1386 C CA . ASN A 1 177 ? -12.120 -9.268 7.524 1.00 70.88 177 ASN A CA 1
ATOM 1387 C C . ASN A 1 177 ? -10.631 -9.479 7.863 1.00 70.88 177 ASN A C 1
ATOM 1389 O O . ASN A 1 177 ? -10.302 -10.177 8.829 1.00 70.88 177 ASN A O 1
ATOM 1393 N N . SER A 1 178 ? -9.735 -8.953 7.032 1.00 70.06 178 SER A N 1
ATOM 1394 C CA . SER A 1 178 ? -8.284 -9.161 7.103 1.00 70.06 178 SER A CA 1
ATOM 1395 C C . SER A 1 178 ? -7.537 -7.924 7.594 1.00 70.06 178 SER A C 1
ATOM 1397 O O . SER A 1 178 ? -6.345 -8.007 7.873 1.00 70.06 178 SER A O 1
ATOM 1399 N N . VAL A 1 179 ? -8.235 -6.798 7.719 1.00 77.06 179 VAL A N 1
ATOM 1400 C CA . VAL A 1 179 ? -7.668 -5.509 8.095 1.00 77.06 179 VAL A CA 1
ATOM 1401 C C . VAL A 1 179 ? -8.350 -5.033 9.361 1.00 77.06 179 VAL A C 1
ATOM 1403 O O . VAL A 1 179 ? -9.577 -4.966 9.438 1.00 77.06 179 VAL A O 1
ATOM 1406 N N . ARG A 1 180 ? -7.552 -4.704 10.374 1.00 78.62 180 ARG A N 1
ATOM 1407 C CA . ARG A 1 180 ? -8.084 -4.105 11.593 1.00 78.62 180 ARG A CA 1
ATOM 1408 C C . ARG A 1 180 ? -8.184 -2.604 11.378 1.00 78.62 180 ARG A C 1
ATOM 1410 O O . ARG A 1 180 ? -7.171 -1.965 11.125 1.00 78.62 180 ARG A O 1
ATOM 1417 N N . VAL A 1 181 ? -9.386 -2.055 11.496 1.00 77.56 181 VAL A N 1
ATOM 1418 C CA . VAL A 1 181 ? -9.605 -0.605 11.476 1.00 77.56 181 VAL A CA 1
ATOM 1419 C C . VAL A 1 181 ? -9.836 -0.129 12.903 1.00 77.56 181 VAL A C 1
ATOM 1421 O O . VAL A 1 181 ? -10.665 -0.691 13.618 1.00 77.56 181 VAL A O 1
ATOM 1424 N N . GLU A 1 182 ? -9.090 0.884 13.318 1.00 81.25 182 GLU A N 1
ATOM 1425 C CA . GLU A 1 182 ? -9.193 1.529 14.620 1.00 81.25 182 GLU A CA 1
ATOM 1426 C C . GLU A 1 182 ? -9.440 3.023 14.417 1.00 81.25 182 GLU A C 1
ATOM 1428 O O . GLU A 1 182 ? -8.737 3.682 13.651 1.00 81.25 182 GLU A O 1
ATOM 1433 N N . PHE A 1 183 ? -10.462 3.550 15.087 1.00 81.00 183 PHE A N 1
ATOM 1434 C CA . PHE A 1 183 ? -10.720 4.982 15.122 1.00 81.00 183 PHE A CA 1
ATOM 1435 C C . PHE A 1 183 ? -10.079 5.555 16.381 1.00 81.00 183 PHE A C 1
ATOM 1437 O O . PHE A 1 183 ? -10.282 5.027 17.472 1.00 81.00 183 PHE A O 1
ATOM 1444 N N . LEU A 1 184 ? -9.270 6.593 16.210 1.00 81.75 184 LEU A N 1
ATOM 1445 C CA . LEU A 1 184 ? -8.517 7.240 17.271 1.00 81.75 184 LEU A CA 1
ATOM 1446 C C . LEU A 1 184 ? -9.111 8.615 17.557 1.00 81.75 184 LEU A C 1
ATOM 1448 O O . LEU A 1 184 ? -9.366 9.391 16.631 1.00 81.75 184 LEU A O 1
ATOM 1452 N N . ASP A 1 185 ? -9.285 8.926 18.838 1.00 83.94 185 ASP A N 1
ATOM 1453 C CA . ASP A 1 185 ? -9.560 10.293 19.266 1.00 83.94 185 ASP A CA 1
ATOM 1454 C C . ASP A 1 185 ? -8.394 11.230 18.890 1.00 83.94 185 ASP A C 1
ATOM 1456 O O . ASP A 1 185 ? -7.298 10.796 18.516 1.00 83.94 185 ASP A O 1
ATOM 1460 N N . THR A 1 186 ? -8.632 12.540 18.957 1.00 81.62 186 THR A N 1
ATOM 1461 C CA . THR A 1 186 ? -7.645 13.553 18.557 1.00 81.62 186 THR A CA 1
ATOM 1462 C C . THR A 1 186 ? -6.316 13.399 19.303 1.00 81.62 186 THR A C 1
ATOM 1464 O O . THR A 1 186 ? -5.254 13.512 18.693 1.00 81.62 186 THR A O 1
ATOM 1467 N N . ASP A 1 187 ? -6.350 13.093 20.599 1.00 83.25 187 ASP A N 1
ATOM 1468 C CA . ASP A 1 187 ? -5.143 12.982 21.420 1.00 83.25 187 ASP A CA 1
ATOM 1469 C C . ASP A 1 187 ? -4.337 11.720 21.081 1.00 83.25 187 ASP A C 1
ATOM 1471 O O . ASP A 1 187 ? -3.110 11.762 20.989 1.00 83.25 187 ASP A O 1
ATOM 1475 N N . ALA A 1 188 ? -5.005 10.582 20.881 1.00 82.06 188 ALA A N 1
ATOM 1476 C CA . ALA A 1 188 ? -4.392 9.332 20.450 1.00 82.06 188 ALA A CA 1
ATOM 1477 C C . ALA A 1 188 ? -3.838 9.446 19.030 1.00 82.06 188 ALA A C 1
ATOM 1479 O O . ALA A 1 188 ? -2.754 8.930 18.761 1.00 82.06 188 ALA A O 1
ATOM 1480 N N . TRP A 1 189 ? -4.533 10.167 18.151 1.00 80.38 189 TRP A N 1
ATOM 1481 C CA . TRP A 1 189 ? -4.044 10.485 16.817 1.00 80.38 189 TRP A CA 1
ATOM 1482 C C . TRP A 1 189 ? -2.761 11.314 16.868 1.00 80.38 189 TRP A C 1
ATOM 1484 O O . TRP A 1 189 ? -1.776 10.959 16.220 1.00 80.38 189 TRP A O 1
ATOM 1494 N N . ILE A 1 190 ? -2.736 12.389 17.664 1.00 78.62 190 ILE A N 1
ATOM 1495 C CA . ILE A 1 190 ? -1.542 13.227 17.833 1.00 78.62 190 ILE A CA 1
ATOM 1496 C C . ILE A 1 190 ? -0.384 12.396 18.388 1.00 78.62 190 ILE A C 1
ATOM 1498 O O . ILE A 1 190 ? 0.698 12.444 17.814 1.00 78.62 190 ILE A O 1
ATOM 1502 N N . ARG A 1 191 ? -0.614 11.590 19.435 1.00 79.19 191 ARG A N 1
ATOM 1503 C CA . ARG A 1 191 ? 0.419 10.716 20.021 1.00 79.19 191 ARG A CA 1
ATOM 1504 C C . ARG A 1 191 ? 0.988 9.718 19.015 1.00 79.19 191 ARG A C 1
ATOM 1506 O O . ARG A 1 191 ? 2.200 9.579 18.906 1.00 79.19 191 ARG A O 1
ATOM 1513 N N . LEU A 1 192 ? 0.118 9.056 18.248 1.00 76.44 192 LEU A N 1
ATOM 1514 C CA . LEU A 1 192 ? 0.542 8.104 17.221 1.00 76.44 192 LEU A CA 1
ATOM 1515 C C . LEU A 1 192 ? 1.466 8.763 16.190 1.00 76.44 192 LEU A C 1
ATOM 1517 O O . LEU A 1 192 ? 2.425 8.142 15.748 1.00 76.44 192 LEU A O 1
ATOM 1521 N N . ASN A 1 193 ? 1.178 10.007 15.803 1.00 70.75 193 ASN A N 1
ATOM 1522 C CA . ASN A 1 193 ? 2.000 10.728 14.838 1.00 70.75 193 ASN A CA 1
ATOM 1523 C C . ASN A 1 193 ? 3.243 11.365 15.493 1.00 70.75 193 ASN A C 1
ATOM 1525 O O . ASN A 1 193 ? 4.272 11.448 14.836 1.00 70.75 193 ASN A O 1
ATOM 1529 N N . SER A 1 194 ? 3.208 11.763 16.769 1.00 75.19 194 SER A N 1
ATOM 1530 C CA . SER A 1 194 ? 4.377 12.334 17.462 1.00 75.19 194 SER A CA 1
ATOM 1531 C C . SER A 1 194 ? 5.471 11.317 17.769 1.00 75.19 194 SER A C 1
ATOM 1533 O O . SER A 1 194 ? 6.620 11.696 17.916 1.00 75.19 194 SER A O 1
ATOM 1535 N N . ASP A 1 195 ? 5.135 10.032 17.884 1.00 65.75 195 ASP A N 1
ATOM 1536 C CA . ASP A 1 195 ? 6.144 8.979 18.068 1.00 65.75 195 ASP A CA 1
ATOM 1537 C C . ASP A 1 195 ? 6.867 8.627 16.750 1.00 65.75 195 ASP A C 1
ATOM 1539 O O . ASP A 1 195 ? 7.863 7.903 16.750 1.00 65.75 195 ASP A O 1
ATOM 1543 N N . VAL A 1 196 ? 6.355 9.124 15.618 1.00 63.41 196 VAL A N 1
ATOM 1544 C CA . VAL A 1 196 ? 6.862 8.855 14.263 1.00 63.41 196 VAL A CA 1
ATOM 1545 C C . VAL A 1 196 ? 7.773 9.980 13.752 1.00 63.41 196 VAL A C 1
ATOM 1547 O O . VAL A 1 196 ? 8.654 9.699 12.936 1.00 63.41 196 VAL A O 1
ATOM 1550 N N . PHE A 1 197 ? 7.574 11.219 14.219 1.00 51.31 197 PHE A N 1
ATOM 1551 C CA . PHE A 1 197 ? 8.295 12.432 13.803 1.00 51.31 197 PHE A CA 1
ATOM 1552 C C . PHE A 1 197 ? 9.092 13.041 14.958 1.00 51.31 197 PHE A C 1
ATOM 1554 O O . PHE A 1 197 ? 10.267 13.405 14.722 1.00 51.31 197 PHE A O 1
#

pLDDT: mean 70.64, std 17.4, range [33.38, 94.31]

Radius of gyration: 18.26 Å; Cα contacts (8 Å, |Δi|>4): 227; chains: 1; bounding box: 40×39×60 Å